Protein AF-A0A7Y6JUJ2-F1 (afdb_monomer_lite)

Secondary structure (DSSP, 8-state):
--HHHHHHHHS-HHHHHHHHHHS-HHHHHHHHHHS-GGGHHHHHHHS-HHHHHHHHHHS-HHHHHHHHHH---HHHHHHHHTTS-HHHHHHHHHHS-HHHHHHHHHHS-HHHHHHHHTTS-HHHHHHHHTT-S-HHHHHHHHHHHHHHHHHHHHHHHHHHHHHHHHHHHS----TT--EE-TTSPEEPP-GGG--

Foldseek 3Di:
DPPVLVVQAPDDLVVNLVVLAPDDLVVNLVSLVSDDLLCVLSCLVRDDLVSNQSNLQSDDLVSNLSNLLSPQDLVSCVSHVLSDDLVSLQSNLVNDDLVSNLVSLVVDDLVSCLRCVVSYDPVSCVVNLVVRPDPVSSVSSVVSVVVVVVVVVVVVVVVVVVVVVCVVPPPPPDQAPQDQDPVRDTDHDDPPPPD

Sequence (195 aa):
MDQFKVLINSINDPQLIDLTRNLSDHHLTILSKELWHERLPILVHTLEEGKLKDLINELDNFKFEVVVQNLIDPSRIKVVINSLTDEKLQILARNMPEQQFAKLLNELSPEELKDIIHKLPYEKVTAVIGQSGDKGQLDYIVRVLEEKFEGQLKQNKEVIEMLKQIKGDMPYFAHDQNFTAEGGDTYPYDSSILV

Radius of gyration: 28.11 Å; chains: 1; bounding box: 48×62×80 Å

pLDDT: mean 83.46, std 12.97, range [39.44, 95.5]

Structure (mmCIF, N/CA/C/O backbone):
data_AF-A0A7Y6JUJ2-F1
#
_entry.id   AF-A0A7Y6JUJ2-F1
#
loop_
_atom_site.group_PDB
_atom_site.id
_atom_site.type_symbol
_atom_site.label_atom_id
_atom_site.label_alt_id
_atom_site.label_comp_id
_atom_site.label_asym_id
_atom_site.label_entity_id
_atom_site.label_seq_id
_atom_site.pdbx_PDB_ins_code
_atom_site.Cartn_x
_atom_site.Cartn_y
_atom_site.Cartn_z
_atom_site.occupancy
_atom_site.B_iso_or_equiv
_atom_site.auth_seq_id
_atom_site.auth_comp_id
_atom_site.auth_asym_id
_atom_site.auth_atom_id
_atom_site.pdbx_PDB_model_num
ATOM 1 N N . MET A 1 1 ? 21.147 -25.102 -9.825 1.00 58.06 1 MET A N 1
ATOM 2 C CA . MET A 1 1 ? 20.801 -23.670 -9.940 1.00 58.06 1 MET A CA 1
ATOM 3 C C . MET A 1 1 ? 19.565 -23.583 -10.812 1.00 58.06 1 MET A C 1
ATOM 5 O O . MET A 1 1 ? 19.534 -24.260 -11.833 1.00 58.06 1 MET A O 1
ATOM 9 N N . ASP A 1 2 ? 18.537 -22.865 -10.372 1.00 85.31 2 ASP A N 1
ATOM 10 C CA . ASP A 1 2 ? 17.287 -22.719 -11.121 1.00 85.31 2 ASP A CA 1
ATOM 11 C C . ASP A 1 2 ? 17.551 -21.939 -12.420 1.00 85.31 2 ASP A C 1
ATOM 13 O O . ASP A 1 2 ? 17.958 -20.776 -12.376 1.00 85.31 2 ASP A O 1
ATOM 17 N N . GLN A 1 3 ? 17.384 -22.603 -13.568 1.00 85.06 3 GLN A N 1
ATOM 18 C CA . GLN A 1 3 ? 17.684 -22.041 -14.889 1.00 85.06 3 GLN A CA 1
ATOM 19 C C . GLN A 1 3 ? 16.825 -20.813 -15.204 1.00 85.06 3 GLN A C 1
ATOM 21 O O . GLN A 1 3 ? 17.311 -19.894 -15.862 1.00 85.06 3 GLN A O 1
ATOM 26 N N . PHE A 1 4 ? 15.590 -20.760 -14.692 1.00 85.06 4 PHE A N 1
ATOM 27 C CA . PHE A 1 4 ? 14.724 -19.597 -14.851 1.00 85.06 4 PHE A CA 1
ATOM 28 C C . PHE A 1 4 ? 15.299 -18.397 -14.096 1.00 85.06 4 PHE A C 1
ATOM 30 O O . PHE A 1 4 ? 15.475 -17.336 -14.694 1.00 85.06 4 PHE A O 1
ATOM 37 N N . LYS A 1 5 ? 15.712 -18.588 -12.833 1.00 84.75 5 LYS A N 1
ATOM 38 C CA . LYS A 1 5 ? 16.374 -17.535 -12.043 1.00 84.75 5 LYS A CA 1
ATOM 39 C C . LYS A 1 5 ? 17.658 -17.043 -12.709 1.00 84.75 5 LYS A C 1
ATOM 41 O O . LYS A 1 5 ? 17.920 -15.845 -12.705 1.00 84.75 5 LYS A O 1
ATOM 46 N N . VAL A 1 6 ? 18.466 -17.937 -13.283 1.00 86.25 6 VAL A N 1
ATOM 47 C CA . VAL A 1 6 ? 19.694 -17.532 -13.997 1.00 86.25 6 VAL A CA 1
ATOM 48 C C . VAL A 1 6 ? 19.353 -16.653 -15.195 1.00 86.25 6 VAL A C 1
ATOM 50 O O . VAL A 1 6 ? 19.940 -15.587 -15.358 1.00 86.25 6 VAL A O 1
ATOM 53 N N . LEU A 1 7 ? 18.376 -17.075 -16.002 1.00 87.50 7 LEU A N 1
ATOM 54 C CA . LEU A 1 7 ? 17.968 -16.354 -17.201 1.00 87.50 7 LEU A CA 1
ATOM 55 C C . LEU A 1 7 ? 17.449 -14.953 -16.860 1.00 87.50 7 LEU A C 1
ATOM 57 O O . LEU A 1 7 ? 17.992 -13.971 -17.367 1.00 87.50 7 LEU A O 1
ATOM 61 N N . ILE A 1 8 ? 16.456 -14.843 -15.971 1.00 86.75 8 ILE A N 1
ATOM 62 C CA . ILE A 1 8 ? 15.833 -13.549 -15.644 1.00 86.75 8 ILE A CA 1
ATOM 63 C C . ILE A 1 8 ? 16.816 -12.575 -14.991 1.00 86.75 8 ILE A C 1
ATOM 65 O O . ILE A 1 8 ? 16.658 -11.372 -15.146 1.00 86.75 8 ILE A O 1
ATOM 69 N N . ASN A 1 9 ? 17.840 -13.064 -14.287 1.00 83.31 9 ASN A N 1
ATOM 70 C CA . ASN A 1 9 ? 18.850 -12.199 -13.675 1.00 83.31 9 ASN A CA 1
ATOM 71 C C . ASN A 1 9 ? 20.016 -11.879 -14.628 1.00 83.31 9 ASN A C 1
ATOM 73 O O . ASN A 1 9 ? 20.809 -10.993 -14.333 1.00 83.31 9 ASN A O 1
ATOM 77 N N . SER A 1 10 ? 20.099 -12.547 -15.785 1.00 87.75 10 SER A N 1
ATOM 78 C CA . SER A 1 10 ? 21.109 -12.281 -16.822 1.00 87.75 10 SER A CA 1
ATOM 79 C C . SER A 1 10 ? 20.663 -11.289 -17.903 1.00 87.75 10 SER A C 1
ATOM 81 O O . SER A 1 10 ? 21.512 -10.708 -18.579 1.00 87.75 10 SER A O 1
ATOM 83 N N . ILE A 1 11 ? 19.352 -11.083 -18.079 1.00 91.75 11 ILE A N 1
ATOM 84 C CA . ILE A 1 11 ? 18.823 -10.114 -19.050 1.00 91.75 11 ILE A CA 1
ATOM 85 C C . ILE A 1 11 ? 18.983 -8.679 -18.541 1.00 91.75 11 ILE A C 1
ATOM 87 O O . ILE A 1 11 ? 18.831 -8.414 -17.347 1.00 91.75 11 ILE A O 1
ATOM 91 N N . ASN A 1 12 ? 19.237 -7.740 -19.451 1.00 92.38 12 ASN A N 1
ATOM 92 C CA . ASN A 1 12 ? 19.374 -6.323 -19.111 1.00 92.38 12 ASN A CA 1
ATOM 93 C C . ASN A 1 12 ? 18.016 -5.658 -18.812 1.00 92.38 12 ASN A C 1
ATOM 95 O O . ASN A 1 12 ? 16.958 -6.269 -18.966 1.00 92.38 12 ASN A O 1
ATOM 99 N N . ASP A 1 13 ? 18.040 -4.409 -18.351 1.00 90.94 13 ASP A N 1
ATOM 100 C CA . ASP A 1 13 ? 16.819 -3.710 -17.934 1.00 90.94 13 ASP A CA 1
ATOM 101 C C . ASP A 1 13 ? 15.844 -3.443 -19.089 1.00 90.94 13 ASP A C 1
ATOM 103 O O . ASP A 1 13 ? 14.664 -3.744 -18.916 1.00 90.94 13 ASP A O 1
ATOM 107 N N . PRO A 1 14 ? 16.275 -2.994 -20.287 1.00 92.56 14 PRO A N 1
ATOM 108 C CA . PRO A 1 14 ? 15.382 -2.917 -21.445 1.00 92.56 14 PRO A CA 1
ATOM 109 C C . PRO A 1 14 ? 14.676 -4.242 -21.766 1.00 92.56 14 PRO A C 1
ATOM 111 O O . PRO A 1 14 ? 13.470 -4.256 -22.001 1.00 92.56 14 PRO A O 1
ATOM 114 N N . GLN A 1 15 ? 15.400 -5.364 -21.719 1.00 93.31 15 GLN A N 1
ATOM 115 C CA . GLN A 1 15 ? 14.830 -6.695 -21.941 1.00 93.31 15 GLN A CA 1
ATOM 116 C C . GLN A 1 15 ? 13.841 -7.091 -20.841 1.00 93.31 15 GLN A C 1
ATOM 118 O O . GLN A 1 15 ? 12.802 -7.675 -21.141 1.00 93.31 15 GLN A O 1
ATOM 123 N N . LEU A 1 16 ? 14.144 -6.775 -19.578 1.00 92.25 16 LEU A N 1
ATOM 124 C CA . LEU A 1 16 ? 13.234 -7.025 -18.461 1.00 92.25 16 LEU A CA 1
ATOM 125 C C . LEU A 1 16 ? 11.937 -6.222 -18.621 1.00 92.25 16 LEU A C 1
ATOM 127 O O . LEU A 1 16 ? 10.859 -6.766 -18.412 1.00 92.25 16 LEU A O 1
ATOM 131 N N . ILE A 1 17 ? 12.037 -4.958 -19.030 1.00 91.44 17 ILE A N 1
ATOM 132 C CA . ILE A 1 17 ? 10.887 -4.075 -19.259 1.00 91.44 17 ILE A CA 1
ATOM 133 C C . ILE A 1 17 ? 10.008 -4.599 -20.399 1.00 91.44 17 ILE A C 1
ATOM 135 O O . ILE A 1 17 ? 8.787 -4.673 -20.263 1.00 91.44 17 ILE A O 1
ATOM 139 N N . ASP A 1 18 ? 10.611 -4.981 -21.524 1.00 91.88 18 ASP A N 1
ATOM 140 C CA . ASP A 1 18 ? 9.855 -5.536 -22.647 1.00 91.88 18 ASP A CA 1
ATOM 141 C C . ASP A 1 18 ? 9.209 -6.876 -22.290 1.00 91.88 18 ASP A C 1
ATOM 143 O O . ASP A 1 18 ? 8.061 -7.127 -22.663 1.00 91.88 18 ASP A O 1
ATOM 147 N N . LEU A 1 19 ? 9.896 -7.720 -21.516 1.00 90.94 19 LEU A N 1
ATOM 148 C CA . LEU A 1 19 ? 9.313 -8.951 -20.997 1.00 90.94 19 LEU A CA 1
ATOM 149 C C . LEU A 1 19 ? 8.076 -8.642 -20.141 1.00 90.94 19 LEU A C 1
ATOM 151 O O . LEU A 1 19 ? 7.003 -9.178 -20.403 1.00 90.94 19 LEU A O 1
ATOM 155 N N . THR A 1 20 ? 8.189 -7.754 -19.153 1.00 90.12 20 THR A N 1
ATOM 156 C CA . THR A 1 20 ? 7.126 -7.520 -18.160 1.00 90.12 20 THR A CA 1
ATOM 157 C C . THR A 1 20 ? 5.878 -6.874 -18.745 1.00 90.12 20 THR A C 1
ATOM 159 O O . THR A 1 20 ? 4.769 -7.193 -18.312 1.00 90.12 20 THR A O 1
ATOM 162 N N . ARG A 1 21 ? 6.022 -6.041 -19.781 1.00 88.06 21 ARG A N 1
ATOM 163 C CA . ARG A 1 21 ? 4.883 -5.483 -20.529 1.00 88.06 21 ARG A CA 1
ATOM 164 C C . ARG A 1 21 ? 4.032 -6.569 -21.183 1.00 88.06 21 ARG A C 1
ATOM 166 O O . ARG A 1 21 ? 2.805 -6.485 -21.146 1.00 88.06 21 ARG A O 1
ATOM 173 N N . ASN A 1 22 ? 4.680 -7.602 -21.715 1.00 88.44 22 ASN A N 1
ATOM 174 C CA . ASN A 1 22 ? 4.037 -8.677 -22.469 1.00 88.44 22 ASN A CA 1
ATOM 175 C C . ASN A 1 22 ? 3.573 -9.861 -21.603 1.00 88.44 22 ASN A C 1
ATOM 177 O O . ASN A 1 22 ? 2.838 -10.720 -22.087 1.00 88.44 22 ASN A O 1
ATOM 181 N N . LEU A 1 23 ? 3.979 -9.927 -20.331 1.00 90.69 23 LEU A N 1
ATOM 182 C CA . LEU A 1 23 ? 3.530 -10.978 -19.419 1.00 90.69 23 LEU A CA 1
ATOM 183 C C . LEU A 1 23 ? 2.082 -10.758 -18.960 1.00 90.69 23 LEU A C 1
ATOM 185 O O . LEU A 1 23 ? 1.644 -9.627 -18.727 1.00 90.69 23 LEU A O 1
ATOM 189 N N . SER A 1 24 ? 1.360 -11.867 -18.783 1.00 90.31 24 SER A N 1
ATOM 190 C CA . SER A 1 24 ? 0.111 -11.890 -18.018 1.00 90.31 24 SER A CA 1
ATOM 191 C C . SER A 1 24 ? 0.388 -11.691 -16.528 1.00 90.31 24 SER A C 1
ATOM 193 O O . SER A 1 24 ? 1.489 -11.983 -16.057 1.00 90.31 24 SER A O 1
ATOM 195 N N . ASP A 1 25 ? -0.625 -11.270 -15.772 1.00 86.94 25 ASP A N 1
ATOM 196 C CA . ASP A 1 25 ? -0.484 -10.961 -14.341 1.00 86.94 25 ASP A CA 1
ATOM 197 C C . ASP A 1 25 ? 0.012 -12.175 -13.545 1.00 86.94 25 ASP A C 1
ATOM 199 O O . ASP A 1 25 ? 0.926 -12.067 -12.732 1.00 86.94 25 ASP A O 1
ATOM 203 N N . HIS A 1 26 ? -0.480 -13.375 -13.879 1.00 88.12 26 HIS A N 1
ATOM 204 C CA . HIS A 1 26 ? -0.001 -14.625 -13.286 1.00 88.12 26 HIS A CA 1
ATOM 205 C C . HIS A 1 26 ? 1.514 -14.828 -13.469 1.00 88.12 26 HIS A C 1
ATOM 207 O O . HIS A 1 26 ? 2.225 -15.148 -12.514 1.00 88.12 26 HIS A O 1
ATOM 213 N N . HIS A 1 27 ? 2.030 -14.622 -14.684 1.00 90.00 27 HIS A N 1
ATOM 214 C CA . HIS A 1 27 ? 3.459 -14.779 -14.954 1.00 90.00 27 HIS A CA 1
ATOM 215 C C . HIS A 1 27 ? 4.290 -13.634 -14.376 1.00 90.00 27 HIS A C 1
ATOM 217 O O . HIS A 1 27 ? 5.434 -13.857 -13.985 1.00 90.00 27 HIS A O 1
ATOM 223 N N . LEU A 1 28 ? 3.728 -12.428 -14.285 1.00 90.94 28 LEU A N 1
ATOM 224 C CA . LEU A 1 28 ? 4.366 -11.295 -13.624 1.00 90.94 28 LEU A CA 1
ATOM 225 C C . LEU A 1 28 ? 4.561 -11.567 -12.124 1.00 90.94 28 LEU A C 1
ATOM 227 O O . LEU A 1 28 ? 5.633 -11.286 -11.591 1.00 90.94 28 LEU A O 1
ATOM 231 N N . THR A 1 29 ? 3.577 -12.184 -11.466 1.00 87.44 29 THR A N 1
ATOM 232 C CA . THR A 1 29 ? 3.679 -12.611 -10.063 1.00 87.44 29 THR A CA 1
ATOM 233 C C . THR A 1 29 ? 4.741 -13.690 -9.859 1.00 87.44 29 THR A C 1
ATOM 235 O O . THR A 1 29 ? 5.473 -13.663 -8.871 1.00 87.44 29 THR A O 1
ATOM 238 N N . ILE A 1 30 ? 4.867 -14.643 -10.785 1.00 88.50 30 ILE A N 1
ATOM 239 C CA . ILE A 1 30 ? 5.957 -15.630 -10.734 1.00 88.50 30 ILE A CA 1
ATOM 240 C C . ILE A 1 30 ? 7.305 -14.924 -10.914 1.00 88.50 30 ILE A C 1
ATOM 242 O O . ILE A 1 30 ? 8.217 -15.120 -10.114 1.00 88.50 30 ILE A O 1
ATOM 246 N N . LEU A 1 31 ? 7.423 -14.057 -11.924 1.00 90.00 31 LEU A N 1
ATOM 247 C CA . LEU A 1 31 ? 8.648 -13.312 -12.196 1.00 90.00 31 LEU A CA 1
ATOM 248 C C . LEU A 1 31 ? 9.091 -12.492 -10.979 1.00 90.00 31 LEU A C 1
ATOM 250 O O . LEU A 1 31 ? 10.260 -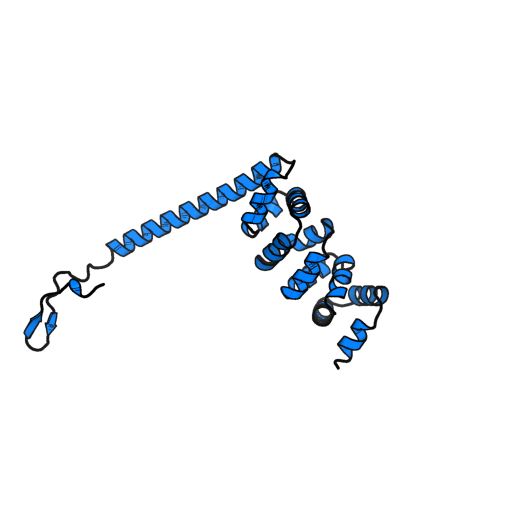12.546 -10.612 1.00 90.00 31 LEU A O 1
ATOM 254 N N . SER A 1 32 ? 8.183 -11.768 -10.324 1.00 87.88 32 SER A N 1
ATOM 255 C CA . SER A 1 32 ? 8.521 -10.911 -9.182 1.00 87.88 32 SER A CA 1
ATOM 256 C C . SER A 1 32 ? 8.975 -11.691 -7.947 1.00 87.88 32 SER A C 1
ATOM 258 O O . SER A 1 32 ? 9.833 -11.220 -7.195 1.00 87.88 32 SER A O 1
ATOM 260 N N . LYS A 1 33 ? 8.470 -12.914 -7.751 1.00 86.06 33 LYS A N 1
ATOM 261 C CA . LYS A 1 33 ? 8.934 -13.834 -6.698 1.00 86.06 33 LYS A CA 1
ATOM 262 C C . LYS A 1 33 ? 10.353 -14.336 -6.961 1.00 86.06 33 LYS A C 1
ATOM 264 O O . LYS A 1 33 ? 11.124 -14.484 -6.014 1.00 86.06 33 LYS A O 1
ATOM 269 N N . GLU A 1 34 ? 10.730 -14.481 -8.224 1.00 87.88 34 GLU A N 1
ATOM 270 C CA . GLU A 1 34 ? 12.032 -15.017 -8.632 1.00 87.88 34 GLU A CA 1
ATOM 271 C C . GLU A 1 34 ? 13.110 -13.954 -8.887 1.00 87.88 34 GLU A C 1
ATOM 273 O O . GLU A 1 34 ? 14.308 -14.244 -8.823 1.00 87.88 34 GLU A O 1
ATOM 278 N N . LEU A 1 35 ? 12.695 -12.714 -9.142 1.00 86.69 35 LEU A N 1
ATOM 279 C CA . LEU A 1 35 ? 13.585 -11.587 -9.383 1.00 86.69 35 LEU A CA 1
ATOM 280 C C . LEU A 1 35 ? 14.441 -11.280 -8.145 1.00 86.69 35 LEU A C 1
ATOM 282 O O . LEU A 1 35 ? 13.938 -11.280 -7.011 1.00 86.69 35 LEU A O 1
ATOM 286 N N . TRP A 1 36 ? 15.719 -10.952 -8.365 1.00 83.12 36 TRP A N 1
ATOM 287 C CA . TRP A 1 36 ? 16.523 -10.331 -7.319 1.00 83.12 36 TRP A CA 1
ATOM 288 C C . TRP A 1 36 ? 15.897 -9.013 -6.876 1.00 83.12 36 TRP A C 1
ATOM 290 O O . TRP A 1 36 ? 15.341 -8.254 -7.675 1.00 83.12 36 TRP A O 1
ATOM 300 N N . HIS A 1 37 ? 15.962 -8.769 -5.573 1.00 83.38 37 HIS A N 1
ATOM 301 C CA . HIS A 1 37 ? 15.239 -7.678 -4.940 1.00 83.38 37 HIS A CA 1
ATOM 302 C C . HIS A 1 37 ? 15.707 -6.309 -5.457 1.00 83.38 37 HIS A C 1
ATOM 304 O O . HIS A 1 37 ? 14.869 -5.426 -5.621 1.00 83.38 37 HIS A O 1
ATOM 310 N N . GLU A 1 38 ? 16.982 -6.157 -5.846 1.00 83.38 38 GLU A N 1
ATOM 311 C CA . GLU A 1 38 ? 17.495 -4.899 -6.411 1.00 83.38 38 GLU A CA 1
ATOM 312 C C . GLU A 1 38 ? 16.873 -4.550 -7.775 1.00 83.38 38 GLU A C 1
ATOM 314 O O . GLU A 1 38 ? 16.931 -3.402 -8.207 1.00 83.38 38 GLU A O 1
ATOM 319 N N . ARG A 1 39 ? 16.250 -5.520 -8.458 1.00 87.69 39 ARG A N 1
ATOM 320 C CA . ARG A 1 39 ? 15.618 -5.315 -9.769 1.00 87.69 39 ARG A CA 1
ATOM 321 C C . ARG A 1 39 ? 14.116 -5.042 -9.692 1.00 87.69 39 ARG A C 1
ATOM 323 O O . ARG A 1 39 ? 13.536 -4.584 -10.675 1.00 87.69 39 ARG A O 1
ATOM 330 N N . LEU A 1 40 ? 13.470 -5.292 -8.548 1.00 89.06 40 LEU A N 1
ATOM 331 C CA . LEU A 1 40 ? 12.036 -5.025 -8.364 1.00 89.06 40 LEU A CA 1
ATOM 332 C C . LEU A 1 40 ? 11.655 -3.555 -8.615 1.00 89.06 40 LEU A C 1
ATOM 334 O O . LEU A 1 40 ? 10.615 -3.332 -9.243 1.00 89.06 40 LEU A O 1
ATOM 338 N N . PRO A 1 41 ? 12.477 -2.556 -8.227 1.00 88.56 41 PRO A N 1
ATOM 339 C CA . PRO A 1 41 ? 12.197 -1.154 -8.530 1.00 88.56 41 PRO A CA 1
ATOM 340 C C . PRO A 1 41 ? 11.980 -0.870 -10.022 1.00 88.56 41 PRO A C 1
ATOM 342 O O . PRO A 1 41 ? 11.137 -0.051 -10.376 1.00 88.56 41 PRO A O 1
ATOM 345 N N . ILE A 1 42 ? 12.656 -1.591 -10.925 1.00 88.75 42 ILE A N 1
ATOM 346 C CA . ILE A 1 42 ? 12.489 -1.412 -12.378 1.00 88.75 42 ILE A CA 1
ATOM 347 C C . ILE A 1 42 ? 11.042 -1.700 -12.792 1.00 88.75 42 ILE A C 1
ATOM 349 O O . ILE A 1 42 ? 10.445 -0.936 -13.553 1.00 88.75 42 ILE A O 1
ATOM 353 N N . LEU A 1 43 ? 10.445 -2.769 -12.258 1.00 88.44 43 LEU A N 1
ATOM 354 C CA . LEU A 1 43 ? 9.045 -3.124 -12.526 1.00 88.44 43 LEU A CA 1
ATOM 355 C C . LEU A 1 43 ? 8.107 -2.032 -12.009 1.00 88.44 43 LEU A C 1
ATOM 357 O O . LEU A 1 43 ? 7.163 -1.608 -12.675 1.00 88.44 43 LEU A O 1
ATOM 361 N N . VAL A 1 44 ? 8.438 -1.515 -10.832 1.00 88.06 44 VAL A N 1
ATOM 362 C CA . VAL A 1 44 ? 7.696 -0.469 -10.138 1.00 88.06 44 VAL A CA 1
ATOM 363 C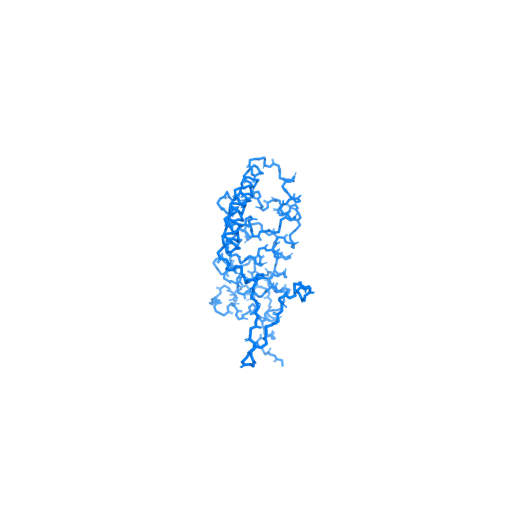 C . VAL A 1 44 ? 7.783 0.880 -10.840 1.00 88.06 44 VAL A C 1
ATOM 365 O O . VAL A 1 44 ? 6.936 1.716 -10.569 1.00 88.06 44 VAL A O 1
ATOM 368 N N . HIS A 1 45 ? 8.691 1.105 -11.785 1.00 86.06 45 HIS A N 1
ATOM 369 C CA . HIS A 1 45 ? 8.697 2.325 -12.604 1.00 86.06 45 HIS A CA 1
ATOM 370 C C . HIS A 1 45 ? 8.099 2.138 -14.002 1.00 86.06 45 HIS A C 1
ATOM 372 O O . HIS A 1 45 ? 7.826 3.122 -14.682 1.00 86.06 45 HIS A O 1
ATOM 378 N N . THR A 1 46 ? 7.897 0.897 -14.449 1.00 87.75 46 THR A N 1
ATOM 379 C CA . THR A 1 46 ? 7.637 0.599 -15.870 1.00 87.75 46 THR A CA 1
ATOM 380 C C . THR A 1 46 ? 6.281 -0.035 -16.136 1.00 87.75 46 THR A C 1
ATOM 382 O O . THR A 1 46 ? 5.760 0.104 -17.243 1.00 87.75 46 THR A O 1
ATOM 385 N N . LEU A 1 47 ? 5.700 -0.710 -15.142 1.00 90.06 47 LEU A N 1
ATOM 386 C CA . LEU A 1 47 ? 4.385 -1.330 -15.262 1.00 90.06 47 LEU A CA 1
ATOM 387 C C . LEU A 1 47 ? 3.267 -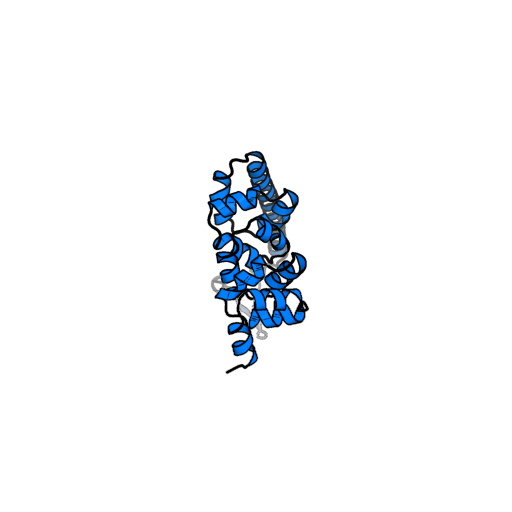0.294 -15.319 1.00 90.06 47 LEU A C 1
ATOM 389 O O . LEU A 1 47 ? 3.294 0.693 -14.585 1.00 90.06 47 LEU A O 1
ATOM 393 N N . GLU A 1 48 ? 2.251 -0.573 -16.128 1.00 91.12 48 GLU A N 1
ATOM 394 C CA . GLU A 1 48 ? 0.982 0.158 -16.135 1.00 91.12 48 GLU A CA 1
ATOM 395 C C . GLU A 1 48 ? 0.269 0.055 -14.777 1.00 91.12 48 GLU A C 1
ATOM 397 O O . GLU A 1 48 ? 0.518 -0.870 -14.003 1.00 91.12 48 GLU A O 1
ATOM 402 N N . GLU A 1 49 ? -0.622 1.001 -14.481 1.00 90.81 49 GLU A N 1
ATOM 403 C CA . GLU A 1 49 ? -1.217 1.180 -13.148 1.00 90.81 49 GLU A CA 1
ATOM 404 C C . GLU A 1 49 ? -1.916 -0.074 -12.604 1.00 90.81 49 GLU A C 1
ATOM 406 O O . GLU A 1 49 ? -1.681 -0.457 -11.459 1.00 90.81 49 GLU A O 1
ATOM 411 N N . GLY A 1 50 ? -2.714 -0.754 -13.435 1.00 89.19 50 GLY A N 1
ATOM 412 C CA . GLY A 1 50 ? -3.393 -1.996 -13.045 1.00 89.19 50 GLY A CA 1
ATOM 413 C C . GLY A 1 50 ? -2.406 -3.105 -12.677 1.00 89.19 50 GLY A C 1
ATOM 414 O O . GLY A 1 50 ? -2.467 -3.654 -11.580 1.00 89.19 50 GLY A O 1
ATOM 415 N N . LYS A 1 51 ? -1.413 -3.355 -13.540 1.00 90.06 51 LYS A N 1
ATOM 416 C CA . LYS A 1 51 ? -0.377 -4.369 -13.287 1.00 90.06 51 LYS A CA 1
ATOM 417 C C . LYS A 1 51 ? 0.500 -4.025 -12.086 1.00 90.06 51 LYS A C 1
ATOM 419 O O . LYS A 1 51 ? 0.938 -4.920 -11.369 1.00 90.06 51 LYS A O 1
ATOM 424 N N . LEU A 1 52 ? 0.779 -2.739 -11.864 1.00 91.12 52 LEU A N 1
ATOM 425 C CA . LEU A 1 52 ? 1.513 -2.280 -10.687 1.00 91.12 52 LEU A CA 1
ATOM 426 C C . LEU A 1 52 ? 0.741 -2.604 -9.409 1.00 91.12 52 LEU A C 1
ATOM 428 O O . LEU A 1 52 ? 1.321 -3.143 -8.469 1.00 91.12 52 LEU A O 1
ATOM 432 N N . LYS A 1 53 ? -0.550 -2.268 -9.380 1.00 90.44 53 LYS A N 1
ATOM 433 C CA . LYS A 1 53 ? -1.435 -2.517 -8.243 1.00 90.44 53 LYS A CA 1
ATOM 434 C C . LYS A 1 53 ? -1.448 -3.999 -7.866 1.00 90.44 53 LYS A C 1
ATOM 436 O O . LYS A 1 53 ? -1.225 -4.337 -6.703 1.00 90.44 53 LYS A O 1
ATOM 441 N N . ASP A 1 54 ? -1.631 -4.867 -8.855 1.00 89.19 54 ASP A N 1
ATOM 442 C CA . ASP A 1 54 ? -1.676 -6.314 -8.644 1.00 89.19 54 ASP A CA 1
ATOM 443 C C . ASP A 1 54 ? -0.319 -6.855 -8.184 1.00 89.19 54 ASP A C 1
ATOM 445 O O . ASP A 1 54 ? -0.242 -7.564 -7.181 1.00 89.19 54 ASP A O 1
ATOM 449 N N . LEU A 1 55 ? 0.774 -6.436 -8.836 1.00 90.25 55 LEU A N 1
ATOM 450 C CA . LEU A 1 55 ? 2.128 -6.806 -8.429 1.00 90.25 55 LEU A CA 1
ATOM 451 C C . LEU A 1 55 ? 2.387 -6.450 -6.961 1.00 90.25 55 LEU A C 1
ATOM 453 O O . LEU A 1 55 ? 2.825 -7.299 -6.189 1.00 90.25 55 LEU A O 1
ATOM 457 N N . ILE A 1 56 ? 2.141 -5.195 -6.579 1.00 90.75 56 ILE A N 1
ATOM 458 C CA . ILE A 1 56 ? 2.425 -4.696 -5.233 1.00 90.75 56 ILE A CA 1
ATOM 459 C C . ILE A 1 56 ? 1.648 -5.480 -4.180 1.00 90.75 56 ILE A C 1
ATOM 461 O O . ILE A 1 56 ? 2.197 -5.764 -3.115 1.00 90.75 56 ILE A O 1
ATOM 465 N N . ASN A 1 57 ? 0.411 -5.875 -4.473 1.00 88.94 57 ASN A N 1
ATOM 466 C CA . ASN A 1 57 ? -0.405 -6.671 -3.565 1.00 88.94 57 ASN A CA 1
ATOM 467 C C . ASN A 1 57 ? 0.070 -8.125 -3.434 1.00 88.94 57 ASN A C 1
ATOM 469 O O . ASN A 1 57 ? -0.014 -8.673 -2.337 1.00 88.94 57 ASN A O 1
ATOM 473 N N . GLU A 1 58 ? 0.667 -8.694 -4.478 1.00 89.38 58 GLU A N 1
ATOM 474 C CA . GLU A 1 58 ? 1.206 -10.062 -4.489 1.00 89.38 58 GLU A CA 1
ATOM 475 C C . GLU A 1 58 ? 2.616 -10.201 -3.886 1.00 89.38 58 GLU A C 1
ATOM 477 O O . GLU A 1 58 ? 3.053 -11.313 -3.575 1.00 89.38 58 GLU A O 1
ATOM 482 N N . LEU A 1 59 ? 3.354 -9.096 -3.718 1.00 90.75 59 LEU A N 1
ATOM 483 C CA . LEU A 1 59 ? 4.664 -9.122 -3.060 1.00 90.75 59 LEU A CA 1
ATOM 484 C C . LEU A 1 59 ? 4.531 -9.483 -1.576 1.00 90.75 59 LEU A C 1
ATOM 486 O O . LEU A 1 59 ? 3.658 -8.969 -0.878 1.00 90.75 59 LEU A O 1
ATOM 490 N N . ASP A 1 60 ? 5.445 -10.307 -1.070 1.00 91.25 60 ASP A N 1
ATOM 491 C CA . ASP A 1 60 ? 5.627 -10.446 0.374 1.00 91.25 60 ASP A CA 1
ATOM 492 C C . ASP A 1 60 ? 6.156 -9.139 0.995 1.00 91.25 60 ASP A C 1
ATOM 494 O O . ASP A 1 60 ? 6.631 -8.234 0.300 1.00 91.25 60 ASP A O 1
ATOM 498 N N . ASN A 1 61 ? 6.074 -9.033 2.322 1.00 92.31 61 ASN A N 1
ATOM 499 C CA . ASN A 1 61 ? 6.442 -7.813 3.040 1.00 92.31 61 ASN A CA 1
ATOM 500 C C . ASN A 1 61 ? 7.926 -7.447 2.890 1.00 92.31 61 ASN A C 1
ATOM 502 O O . ASN A 1 61 ? 8.244 -6.263 2.833 1.00 92.31 61 ASN A O 1
ATOM 506 N N . PHE A 1 62 ? 8.819 -8.433 2.758 1.00 90.62 62 PHE A N 1
ATOM 507 C CA . PHE A 1 62 ? 10.254 -8.193 2.587 1.00 90.62 62 PHE A CA 1
ATOM 508 C C . PHE A 1 62 ? 10.555 -7.566 1.219 1.00 90.62 62 PHE A C 1
ATOM 510 O O . PHE A 1 62 ? 11.222 -6.538 1.121 1.00 90.62 62 PHE A O 1
ATOM 517 N N . LYS A 1 63 ? 10.018 -8.140 0.139 1.00 90.94 63 LYS A N 1
ATOM 518 C CA . LYS A 1 63 ? 10.151 -7.583 -1.215 1.00 90.94 63 LYS A CA 1
ATOM 519 C C . LYS A 1 63 ? 9.436 -6.243 -1.347 1.00 90.94 63 LYS A C 1
ATOM 521 O O . LYS A 1 63 ? 9.940 -5.352 -2.029 1.00 90.94 63 LYS A O 1
ATOM 526 N N . PHE A 1 64 ? 8.277 -6.094 -0.708 1.00 92.50 64 PHE A N 1
ATOM 527 C CA . PHE A 1 64 ? 7.559 -4.826 -0.683 1.00 92.50 64 PHE A CA 1
ATOM 528 C C . PHE A 1 64 ? 8.371 -3.731 0.019 1.00 92.50 64 PHE A C 1
ATOM 530 O O . PHE A 1 64 ? 8.447 -2.623 -0.499 1.00 92.50 64 PHE A O 1
ATOM 537 N N . GLU A 1 65 ? 9.042 -4.032 1.131 1.00 91.62 65 GLU A N 1
ATOM 538 C CA . GLU A 1 65 ? 9.927 -3.082 1.812 1.00 91.62 65 GLU A CA 1
ATOM 539 C C . GLU A 1 65 ? 11.071 -2.601 0.905 1.00 91.62 65 GLU A C 1
ATOM 541 O O . GLU A 1 65 ? 11.306 -1.396 0.798 1.00 91.62 65 GLU A O 1
ATOM 546 N N . VAL A 1 66 ? 11.707 -3.512 0.157 1.00 88.75 66 VAL A N 1
ATOM 547 C CA . VAL A 1 66 ? 12.728 -3.147 -0.843 1.00 88.75 66 VAL A CA 1
ATOM 548 C C . VAL A 1 66 ? 12.150 -2.235 -1.928 1.00 88.75 66 VAL A C 1
ATOM 550 O O . VAL A 1 66 ? 12.783 -1.258 -2.332 1.00 88.75 66 VAL A O 1
ATOM 553 N N . VAL A 1 67 ? 10.936 -2.525 -2.399 1.00 89.25 67 VAL A N 1
ATOM 554 C CA . VAL A 1 67 ? 10.245 -1.675 -3.373 1.00 89.25 67 VAL A CA 1
ATOM 555 C C . VAL A 1 67 ? 9.967 -0.290 -2.801 1.00 89.25 67 VAL A C 1
ATOM 557 O O . VAL A 1 67 ? 10.259 0.700 -3.465 1.00 89.25 67 VAL A O 1
ATOM 560 N N . VAL A 1 68 ? 9.442 -0.203 -1.579 1.00 88.88 68 VAL A N 1
ATOM 561 C CA . VAL A 1 68 ? 9.087 1.063 -0.927 1.00 88.88 68 VAL A CA 1
ATOM 562 C C . VAL A 1 68 ? 10.294 1.985 -0.793 1.00 88.88 68 VAL A C 1
ATOM 564 O O . VAL A 1 68 ? 10.172 3.175 -1.066 1.00 88.88 68 VAL A O 1
ATOM 567 N N . GLN A 1 69 ? 11.468 1.450 -0.450 1.00 84.75 69 GLN A N 1
ATOM 568 C CA . GLN A 1 69 ? 12.701 2.242 -0.352 1.00 84.75 69 GLN A CA 1
ATOM 569 C C . GLN A 1 69 ? 13.100 2.911 -1.678 1.00 84.75 69 GLN A C 1
ATOM 571 O O . GLN A 1 69 ? 13.815 3.911 -1.677 1.00 84.75 69 GLN A O 1
ATOM 576 N N . ASN A 1 70 ? 12.623 2.378 -2.805 1.00 81.62 70 ASN A N 1
ATOM 577 C CA . ASN A 1 70 ? 12.877 2.900 -4.145 1.00 81.62 70 ASN A CA 1
ATOM 578 C C . ASN A 1 70 ? 11.648 3.595 -4.762 1.00 81.62 70 ASN A C 1
ATOM 580 O O . ASN A 1 70 ? 11.750 4.249 -5.801 1.00 81.62 70 ASN A O 1
ATOM 584 N N . LEU A 1 71 ? 10.479 3.489 -4.127 1.00 80.19 71 LEU A N 1
ATOM 585 C CA . LEU A 1 71 ? 9.230 4.088 -4.577 1.00 80.19 71 LEU A CA 1
ATOM 586 C C . LEU A 1 71 ? 9.177 5.560 -4.138 1.00 80.19 71 LEU A C 1
ATOM 588 O O . LEU A 1 71 ? 8.522 5.914 -3.164 1.00 80.19 71 LEU A O 1
ATOM 592 N N . ILE A 1 72 ? 9.897 6.416 -4.865 1.00 72.19 72 ILE A N 1
ATOM 593 C CA . ILE A 1 72 ? 10.036 7.849 -4.542 1.00 72.19 72 ILE A CA 1
ATOM 594 C C . ILE A 1 72 ? 9.004 8.710 -5.298 1.00 72.19 72 ILE A C 1
ATOM 596 O O . ILE A 1 72 ? 8.758 9.854 -4.926 1.00 72.19 72 ILE A O 1
ATOM 600 N N . ASP A 1 73 ? 8.384 8.179 -6.358 1.00 82.12 73 ASP A N 1
ATOM 601 C CA . ASP A 1 73 ? 7.420 8.915 -7.186 1.00 82.12 73 ASP A CA 1
ATOM 602 C C . ASP A 1 73 ? 6.028 8.973 -6.519 1.00 82.12 73 ASP A C 1
ATOM 604 O O . ASP A 1 73 ? 5.351 7.939 -6.435 1.00 82.12 73 ASP A O 1
ATOM 608 N N . PRO A 1 74 ? 5.549 10.165 -6.100 1.00 79.38 74 PRO A N 1
ATOM 609 C CA . PRO A 1 74 ? 4.233 10.325 -5.480 1.00 79.38 74 PRO A CA 1
ATOM 610 C C . PRO A 1 74 ? 3.082 9.843 -6.368 1.00 79.38 74 PRO A C 1
ATOM 612 O O . PRO A 1 74 ? 2.101 9.295 -5.867 1.00 79.38 74 PRO A O 1
ATOM 615 N N . SER A 1 75 ? 3.215 9.976 -7.690 1.00 83.94 75 SER A N 1
ATOM 616 C CA . SER A 1 75 ? 2.190 9.552 -8.651 1.00 83.94 75 SER A CA 1
ATOM 617 C C . SER A 1 75 ? 2.020 8.035 -8.625 1.00 83.94 75 SER A C 1
ATOM 619 O O . SER A 1 75 ? 0.902 7.528 -8.616 1.00 83.94 75 SER A O 1
ATOM 621 N N . ARG A 1 76 ? 3.133 7.295 -8.531 1.00 87.50 76 ARG A N 1
ATOM 622 C CA . ARG A 1 76 ? 3.129 5.828 -8.418 1.00 87.50 76 ARG A CA 1
ATOM 623 C C . ARG A 1 76 ? 2.594 5.369 -7.067 1.00 87.50 76 ARG A C 1
ATOM 625 O O . ARG A 1 76 ? 1.884 4.371 -7.010 1.00 87.50 76 ARG A O 1
ATOM 632 N N . ILE A 1 77 ? 2.903 6.094 -5.991 1.00 89.31 77 ILE A N 1
ATOM 633 C CA . ILE A 1 77 ? 2.367 5.796 -4.656 1.00 89.31 77 ILE A CA 1
ATOM 634 C C . ILE A 1 77 ? 0.841 5.923 -4.662 1.00 89.31 77 ILE A C 1
ATOM 636 O O . ILE A 1 77 ? 0.156 5.014 -4.199 1.00 89.31 77 ILE A O 1
ATOM 640 N N . LYS A 1 78 ? 0.296 6.997 -5.244 1.00 87.75 78 LYS A N 1
ATOM 641 C CA . LYS A 1 78 ? -1.157 7.208 -5.351 1.00 87.75 78 LYS A CA 1
ATOM 642 C C . LYS A 1 78 ? -1.887 6.081 -6.075 1.00 87.75 78 LYS A C 1
ATOM 644 O O . LYS A 1 78 ? -2.964 5.686 -5.645 1.00 87.75 78 LYS A O 1
ATOM 649 N N . VAL A 1 79 ? -1.282 5.523 -7.125 1.00 89.19 79 VAL A N 1
ATOM 650 C CA . VAL A 1 79 ? -1.854 4.388 -7.871 1.00 89.19 79 VAL A CA 1
ATOM 651 C C . VAL A 1 79 ? -2.122 3.182 -6.966 1.00 89.19 79 VAL A C 1
ATOM 653 O O . VAL A 1 79 ? -3.095 2.458 -7.173 1.00 89.19 79 VAL A O 1
ATOM 656 N N . VAL A 1 80 ? -1.271 2.954 -5.962 1.00 90.62 80 VAL A N 1
ATOM 657 C CA . VAL A 1 80 ? -1.316 1.732 -5.147 1.00 90.62 80 VAL A CA 1
ATOM 658 C C . VAL A 1 80 ? -1.861 1.953 -3.744 1.00 90.62 80 VAL A C 1
ATOM 660 O O . VAL A 1 80 ? -2.355 1.007 -3.143 1.00 90.62 80 VAL A O 1
ATOM 663 N N . ILE A 1 81 ? -1.810 3.171 -3.202 1.00 91.38 81 ILE A N 1
ATOM 664 C CA . ILE A 1 81 ? -2.045 3.420 -1.772 1.00 91.38 81 ILE A CA 1
ATOM 665 C C . ILE A 1 81 ? -3.413 2.930 -1.285 1.00 91.38 81 ILE A C 1
ATOM 667 O O . ILE A 1 81 ? -3.496 2.278 -0.248 1.00 91.38 81 ILE A O 1
ATOM 671 N N . ASN A 1 82 ? -4.466 3.139 -2.077 1.00 88.88 82 ASN A N 1
ATOM 672 C CA . ASN A 1 82 ? -5.832 2.745 -1.719 1.00 88.88 82 ASN A CA 1
ATOM 673 C C . ASN A 1 82 ? -6.078 1.234 -1.849 1.00 88.88 82 ASN A C 1
ATOM 675 O O . ASN A 1 82 ? -7.116 0.733 -1.425 1.00 88.88 82 ASN A O 1
ATOM 679 N N . SER A 1 83 ? -5.147 0.493 -2.454 1.00 88.00 83 SER A N 1
ATOM 680 C CA . SER A 1 83 ? -5.243 -0.958 -2.604 1.00 88.00 83 SER A CA 1
ATOM 681 C C . SER A 1 83 ? -4.374 -1.738 -1.637 1.00 88.00 83 SER A C 1
ATOM 683 O O . SER A 1 83 ? -4.451 -2.965 -1.630 1.00 88.00 83 SER A O 1
ATOM 685 N N . LEU A 1 84 ? -3.514 -1.051 -0.888 1.00 92.62 84 LEU A N 1
ATOM 686 C CA . LEU A 1 84 ? -2.621 -1.685 0.062 1.00 92.62 84 LEU A CA 1
ATOM 687 C C . LEU A 1 84 ? -3.413 -2.224 1.254 1.00 92.62 84 LEU A C 1
ATOM 689 O O . LEU A 1 84 ? -4.294 -1.566 1.806 1.00 92.62 84 LEU A O 1
ATOM 693 N N . THR A 1 85 ? -3.034 -3.419 1.697 1.00 92.56 85 THR A N 1
ATOM 694 C CA . THR A 1 85 ? -3.422 -3.946 3.011 1.00 92.56 85 THR A CA 1
ATOM 695 C C . THR A 1 85 ? -2.901 -3.040 4.130 1.00 92.56 85 THR A C 1
ATOM 697 O O . THR A 1 85 ? -1.858 -2.404 3.960 1.00 92.56 85 THR A O 1
ATOM 700 N N . ASP A 1 86 ? -3.528 -3.085 5.304 1.00 93.31 86 ASP A N 1
ATOM 701 C CA . ASP A 1 86 ? -3.111 -2.328 6.493 1.00 93.31 86 ASP A CA 1
ATOM 702 C C . ASP A 1 86 ? -1.622 -2.519 6.836 1.00 93.31 86 ASP A C 1
ATOM 704 O O . ASP A 1 86 ? -0.919 -1.551 7.122 1.00 93.31 86 ASP A O 1
ATOM 708 N N . GLU A 1 87 ? -1.104 -3.748 6.745 1.00 93.88 87 GLU A N 1
ATOM 709 C CA . GLU A 1 87 ? 0.308 -4.040 7.020 1.00 93.88 87 GLU A CA 1
ATOM 710 C C . GLU A 1 87 ? 1.248 -3.341 6.024 1.00 93.88 87 GLU A C 1
ATOM 712 O O . GLU A 1 87 ? 2.207 -2.675 6.418 1.00 93.88 87 GLU A O 1
ATOM 717 N N . LYS A 1 88 ? 0.934 -3.403 4.726 1.00 94.19 88 LYS A N 1
ATOM 718 C CA . LYS A 1 88 ? 1.693 -2.702 3.679 1.00 94.19 88 LYS A CA 1
ATOM 719 C C . LYS A 1 88 ? 1.598 -1.182 3.794 1.00 94.19 88 LYS A C 1
ATOM 721 O O . LYS A 1 88 ? 2.596 -0.505 3.566 1.00 94.19 88 LYS A O 1
ATOM 726 N N . LEU A 1 89 ? 0.455 -0.627 4.203 1.00 94.44 89 LEU A N 1
ATOM 727 C CA . LEU A 1 89 ? 0.350 0.806 4.509 1.00 94.44 89 LEU A CA 1
ATOM 728 C C . LEU A 1 89 ? 1.295 1.208 5.645 1.00 94.44 89 LEU A C 1
ATOM 730 O O . LEU A 1 89 ? 1.959 2.242 5.554 1.00 94.44 89 LEU A O 1
ATOM 734 N N . GLN A 1 90 ? 1.414 0.379 6.685 1.00 94.38 90 GLN A N 1
ATOM 735 C CA . GLN A 1 90 ? 2.366 0.628 7.766 1.00 94.38 90 GLN A CA 1
ATOM 736 C C . GLN A 1 90 ? 3.820 0.546 7.290 1.00 94.38 90 GLN A C 1
ATOM 738 O O . GLN A 1 90 ? 4.614 1.417 7.645 1.00 94.38 90 GLN A O 1
ATOM 743 N N . ILE A 1 91 ? 4.173 -0.451 6.471 1.00 94.44 91 ILE A N 1
ATOM 744 C CA . ILE A 1 91 ? 5.523 -0.575 5.894 1.00 94.44 91 ILE A CA 1
ATOM 745 C C . ILE A 1 91 ? 5.854 0.650 5.034 1.00 94.44 91 ILE A C 1
ATOM 747 O O . ILE A 1 91 ? 6.925 1.235 5.211 1.00 94.44 91 ILE A O 1
ATOM 751 N N . LEU A 1 92 ? 4.924 1.069 4.163 1.00 93.50 92 LEU A N 1
ATOM 752 C CA . LEU A 1 92 ? 5.053 2.263 3.324 1.00 93.50 92 LEU A CA 1
ATOM 753 C C . LEU A 1 92 ? 5.324 3.505 4.181 1.00 93.50 92 LEU A C 1
ATOM 755 O O . LEU A 1 92 ? 6.307 4.210 3.966 1.00 93.50 92 LEU A O 1
ATOM 759 N N . ALA A 1 93 ? 4.480 3.751 5.183 1.00 93.06 93 ALA A N 1
ATOM 760 C CA . ALA A 1 93 ? 4.576 4.933 6.033 1.00 93.06 93 ALA A CA 1
ATOM 761 C C . ALA A 1 93 ? 5.859 4.966 6.878 1.00 93.06 93 ALA A C 1
ATOM 763 O O . ALA A 1 93 ? 6.466 6.025 7.040 1.00 93.06 93 ALA A O 1
ATOM 764 N N . ARG A 1 94 ? 6.293 3.818 7.417 1.00 92.50 94 ARG A N 1
ATOM 765 C CA . ARG A 1 94 ? 7.500 3.725 8.257 1.00 92.50 94 ARG A CA 1
ATOM 766 C C . ARG A 1 94 ? 8.779 3.971 7.467 1.00 92.50 94 ARG A C 1
ATOM 768 O O . ARG A 1 94 ? 9.659 4.670 7.962 1.00 92.50 94 ARG A O 1
ATOM 775 N N . ASN A 1 95 ? 8.857 3.433 6.253 1.00 91.19 95 ASN A N 1
ATOM 776 C CA . ASN A 1 95 ? 10.040 3.546 5.401 1.00 91.19 95 ASN A CA 1
ATOM 777 C C . ASN A 1 95 ? 10.124 4.884 4.646 1.00 91.19 95 ASN A C 1
ATOM 779 O O . ASN A 1 95 ? 11.171 5.215 4.094 1.00 91.19 95 ASN A O 1
ATOM 783 N N . MET A 1 96 ? 9.053 5.680 4.636 1.00 89.94 96 MET A N 1
ATOM 784 C CA . MET A 1 96 ? 9.039 6.976 3.965 1.00 89.94 96 MET A CA 1
ATOM 785 C C . MET A 1 96 ? 9.647 8.086 4.841 1.00 89.94 96 MET A C 1
ATOM 787 O O . MET A 1 96 ? 9.280 8.218 6.016 1.00 89.94 96 MET A O 1
ATOM 791 N N . PRO A 1 97 ? 10.525 8.953 4.301 1.00 89.62 97 PRO A N 1
ATOM 792 C CA . PRO A 1 97 ? 10.985 10.148 5.007 1.00 89.62 97 PRO A CA 1
ATOM 793 C C . PRO A 1 97 ? 9.815 11.051 5.416 1.00 89.62 97 PRO A C 1
ATOM 795 O O . PRO A 1 97 ? 8.853 11.192 4.665 1.00 89.62 97 PRO A O 1
ATOM 798 N N . GLU A 1 98 ? 9.897 11.701 6.581 1.00 89.31 98 GLU A N 1
ATOM 799 C CA . GLU A 1 98 ? 8.799 12.530 7.115 1.00 89.31 98 GLU A CA 1
ATOM 800 C C . GLU A 1 98 ? 8.311 13.595 6.131 1.00 89.31 98 GLU A C 1
ATOM 802 O O . GLU A 1 98 ? 7.112 13.705 5.905 1.00 89.31 98 GLU A O 1
ATOM 807 N N . GLN A 1 99 ? 9.224 14.310 5.470 1.00 87.38 99 GLN A N 1
ATOM 808 C CA . GLN A 1 99 ? 8.856 15.333 4.487 1.00 87.38 99 GLN A CA 1
ATOM 809 C C . GLN A 1 99 ? 8.097 14.757 3.283 1.00 87.38 99 GLN A C 1
ATOM 811 O O . GLN A 1 99 ? 7.160 15.380 2.785 1.00 87.38 99 GLN A O 1
ATOM 816 N N . GLN A 1 100 ? 8.481 13.567 2.813 1.00 87.50 100 GLN A N 1
ATOM 817 C CA . GLN A 1 100 ? 7.782 12.901 1.712 1.00 87.50 100 GLN A CA 1
ATOM 818 C C . GLN A 1 100 ? 6.418 12.384 2.165 1.00 87.50 100 GLN A C 1
ATOM 820 O O . GLN A 1 100 ? 5.442 12.524 1.437 1.00 87.50 100 GLN A O 1
ATOM 825 N N . PHE A 1 101 ? 6.335 11.860 3.387 1.00 90.25 101 PHE A N 1
ATOM 826 C CA . PHE A 1 101 ? 5.084 11.397 3.969 1.00 90.25 101 PHE A CA 1
ATOM 827 C C . PHE A 1 101 ? 4.098 12.553 4.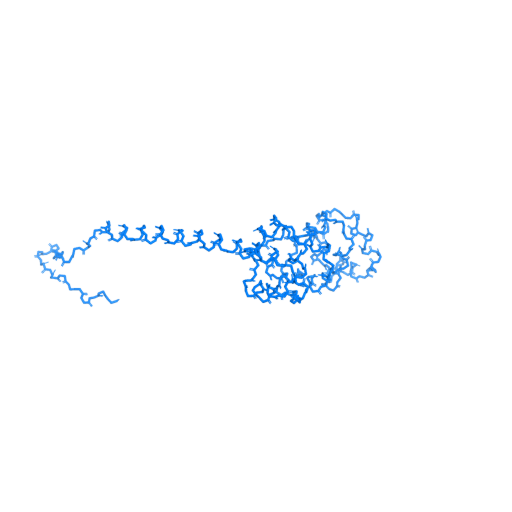187 1.00 90.25 101 PHE A C 1
ATOM 829 O O . PHE A 1 101 ? 2.938 12.442 3.804 1.00 90.25 101 PHE A O 1
ATOM 836 N N . ALA A 1 102 ? 4.568 13.696 4.696 1.00 88.69 102 ALA A N 1
ATOM 837 C CA . ALA A 1 102 ? 3.781 14.923 4.804 1.00 88.69 102 ALA A CA 1
ATOM 838 C C . ALA A 1 102 ? 3.241 15.362 3.433 1.00 88.69 102 ALA A C 1
ATOM 840 O O . ALA A 1 102 ? 2.058 15.662 3.290 1.00 88.69 102 ALA A O 1
ATOM 841 N N . LYS A 1 103 ? 4.102 15.351 2.405 1.00 87.00 103 LYS A N 1
ATOM 842 C CA . LYS A 1 103 ? 3.715 15.695 1.034 1.00 87.00 103 LYS A CA 1
ATOM 843 C C . LYS A 1 103 ? 2.674 14.728 0.474 1.00 87.00 103 LYS A C 1
ATOM 845 O O . LYS A 1 103 ? 1.704 15.177 -0.120 1.00 87.00 103 LYS A O 1
ATOM 850 N N . LEU A 1 104 ? 2.851 13.424 0.685 1.00 88.50 104 LEU A N 1
ATOM 851 C CA . LEU A 1 104 ? 1.896 12.403 0.263 1.00 88.50 104 LEU A CA 1
ATOM 852 C C . LEU A 1 104 ? 0.529 12.643 0.896 1.00 88.50 104 LEU A C 1
ATOM 854 O O . LEU A 1 104 ? -0.451 12.732 0.167 1.00 88.50 104 LEU A O 1
ATOM 858 N N . LEU A 1 105 ? 0.473 12.798 2.225 1.00 89.19 105 LEU A N 1
ATOM 859 C CA . LEU A 1 105 ? -0.778 13.111 2.915 1.00 89.19 105 LEU A CA 1
ATOM 860 C C . LEU A 1 105 ? -1.422 14.366 2.337 1.00 89.19 105 LEU A C 1
ATOM 862 O O . LEU A 1 105 ? -2.639 14.384 2.187 1.00 89.19 105 LEU A O 1
ATOM 866 N N . ASN A 1 106 ? -0.606 15.356 1.956 1.00 86.38 106 ASN A N 1
ATOM 867 C CA . ASN A 1 106 ? -1.106 16.591 1.381 1.00 86.38 106 ASN A CA 1
ATOM 868 C C . ASN A 1 106 ? -1.696 16.448 -0.025 1.00 86.38 106 ASN A C 1
ATOM 870 O O . ASN A 1 106 ? -2.613 17.160 -0.423 1.00 86.38 106 ASN A O 1
ATOM 874 N N . GLU A 1 107 ? -1.172 15.512 -0.800 1.00 87.25 107 GLU A N 1
ATOM 875 C CA . GLU A 1 107 ? -1.618 15.289 -2.164 1.00 87.25 107 GLU A CA 1
ATOM 876 C C . GLU A 1 107 ? -2.852 14.377 -2.263 1.00 87.25 107 GLU A C 1
ATOM 878 O O . GLU A 1 107 ? -3.427 14.274 -3.351 1.00 87.25 107 GLU A O 1
ATOM 883 N N . LEU A 1 108 ? -3.242 13.697 -1.181 1.00 87.81 108 LEU A N 1
ATOM 884 C CA . LEU A 1 108 ? -4.413 12.822 -1.144 1.00 87.81 108 LEU A CA 1
ATOM 885 C C . LEU A 1 108 ? -5.709 13.619 -0.998 1.00 87.81 108 LEU A C 1
ATOM 887 O O . LEU A 1 108 ? -5.786 14.606 -0.263 1.00 87.81 108 LEU A O 1
ATOM 891 N N . SER A 1 109 ? -6.754 13.155 -1.677 1.00 88.00 109 SER A N 1
ATOM 892 C CA . SER A 1 109 ? -8.095 13.704 -1.518 1.00 88.00 109 SER A CA 1
ATOM 893 C C . SER A 1 109 ? -8.672 13.382 -0.130 1.00 88.00 109 SER A C 1
ATOM 895 O O . SER A 1 109 ? -8.240 12.429 0.525 1.00 88.00 109 SER A O 1
ATOM 897 N N . PRO A 1 110 ? -9.684 14.139 0.335 1.00 87.50 110 PRO A N 1
ATOM 898 C CA . PRO A 1 110 ? -10.357 13.846 1.598 1.00 87.50 110 PRO A CA 1
ATOM 899 C C . PRO A 1 110 ? -10.889 12.408 1.686 1.00 87.50 110 PRO A C 1
ATOM 901 O O . PRO A 1 110 ? -10.756 11.769 2.723 1.00 87.50 110 PRO A O 1
ATOM 904 N N . GLU A 1 111 ? -11.460 11.882 0.600 1.00 88.25 111 GLU A N 1
ATOM 905 C CA . GLU A 1 111 ? -11.987 10.513 0.550 1.00 88.25 111 GLU A CA 1
ATOM 906 C C . GLU A 1 111 ? -10.875 9.472 0.746 1.00 88.25 111 GLU A C 1
ATOM 908 O O . GLU A 1 111 ? -10.980 8.623 1.628 1.00 88.25 111 GLU A O 1
ATOM 913 N N . GLU A 1 112 ? -9.756 9.617 0.034 1.00 89.94 112 GLU A N 1
ATOM 914 C CA . GLU A 1 112 ? -8.595 8.730 0.181 1.00 89.94 112 GLU A CA 1
ATOM 915 C C . GLU A 1 112 ? -7.993 8.800 1.587 1.00 89.94 112 GLU A C 1
ATOM 917 O O . GLU A 1 112 ? -7.694 7.773 2.197 1.00 89.94 112 GLU A O 1
ATOM 922 N N . LEU A 1 113 ? -7.853 10.011 2.140 1.00 90.06 113 LEU A N 1
ATOM 923 C CA . LEU A 1 113 ? -7.365 10.197 3.505 1.00 90.06 113 LEU A CA 1
ATOM 924 C C . LEU A 1 113 ? -8.256 9.477 4.512 1.00 90.06 113 LEU A C 1
ATOM 926 O O . LEU A 1 113 ? -7.737 8.779 5.379 1.00 90.06 113 LEU A O 1
ATOM 930 N N . LYS A 1 114 ? -9.581 9.596 4.396 1.00 88.12 114 LYS A N 1
ATOM 931 C CA . LYS A 1 114 ? -10.521 8.909 5.292 1.00 88.12 114 LYS A CA 1
ATOM 932 C C . LYS A 1 114 ? -10.296 7.395 5.311 1.00 88.12 114 LYS A C 1
ATOM 934 O O . LYS A 1 114 ? -10.282 6.779 6.384 1.00 88.12 114 LYS A O 1
ATOM 939 N N . ASP A 1 115 ? -10.068 6.821 4.136 1.00 89.31 115 ASP A N 1
ATOM 940 C CA . ASP A 1 115 ? -9.942 5.379 3.935 1.00 89.31 115 ASP A CA 1
ATOM 941 C C . ASP A 1 115 ? -8.620 4.795 4.443 1.00 89.31 115 ASP A C 1
ATOM 943 O O . ASP A 1 115 ? -8.570 3.610 4.802 1.00 89.31 115 ASP A O 1
ATOM 947 N N . ILE A 1 116 ? -7.556 5.604 4.502 1.00 91.50 116 ILE A N 1
ATOM 948 C CA . ILE A 1 116 ? -6.223 5.122 4.888 1.00 91.50 116 ILE A CA 1
ATOM 949 C C . ILE A 1 116 ? -5.726 5.651 6.234 1.00 91.50 116 ILE A C 1
ATOM 951 O O . ILE A 1 116 ? -4.962 4.953 6.898 1.00 91.50 116 ILE A O 1
ATOM 955 N N . ILE A 1 117 ? -6.141 6.844 6.682 1.00 90.56 117 ILE A N 1
ATOM 956 C CA . ILE A 1 117 ? -5.516 7.540 7.826 1.00 90.56 117 ILE A CA 1
ATOM 957 C C . ILE A 1 117 ? -5.548 6.707 9.106 1.00 90.56 117 ILE A C 1
ATOM 959 O O . ILE A 1 117 ? -4.618 6.719 9.906 1.00 90.56 117 ILE A O 1
ATOM 963 N N . HIS A 1 118 ? -6.606 5.918 9.266 1.00 88.12 118 HIS A N 1
ATOM 964 C CA . HIS A 1 118 ? -6.845 5.089 10.433 1.00 88.12 118 HIS A CA 1
ATOM 965 C C . HIS A 1 118 ? -6.037 3.780 10.454 1.00 88.12 118 HIS A C 1
ATOM 967 O O . HIS A 1 118 ? -6.090 3.083 11.471 1.00 88.12 118 HIS A O 1
ATOM 973 N N . LYS A 1 119 ? -5.348 3.461 9.348 1.00 91.69 119 LYS A N 1
ATOM 974 C CA . LYS A 1 119 ? -4.461 2.302 9.136 1.00 91.69 119 LYS A CA 1
ATOM 975 C C . LYS A 1 119 ? -2.981 2.691 9.199 1.00 91.69 119 LYS A C 1
ATOM 977 O O . LYS A 1 119 ? -2.115 1.822 9.284 1.00 91.69 119 LYS A O 1
ATOM 982 N N . LEU A 1 120 ? -2.687 3.990 9.131 1.00 92.69 120 LEU A N 1
ATOM 983 C CA . LEU A 1 120 ? -1.330 4.517 9.188 1.00 92.69 120 LEU A CA 1
ATOM 984 C C . LEU A 1 120 ? -0.816 4.544 10.638 1.00 92.69 120 LEU A C 1
ATOM 986 O O . LEU A 1 120 ? -1.611 4.681 11.572 1.00 92.69 120 LEU A O 1
ATOM 990 N N . PRO A 1 121 ? 0.510 4.441 10.851 1.00 92.44 121 PRO A N 1
ATOM 991 C CA . PRO A 1 121 ? 1.086 4.535 12.186 1.00 92.44 121 PRO A CA 1
ATOM 992 C C . PRO A 1 121 ? 0.802 5.909 12.809 1.00 92.44 121 PRO A C 1
ATOM 994 O O . PRO A 1 121 ? 1.133 6.946 12.226 1.00 92.44 121 PRO A O 1
ATOM 997 N N . TYR A 1 122 ? 0.194 5.919 13.996 1.00 88.56 122 TYR A N 1
ATOM 998 C CA . TYR A 1 122 ? -0.246 7.143 14.672 1.00 88.56 122 TYR A CA 1
ATOM 999 C C . TYR A 1 122 ? 0.922 8.096 14.958 1.00 88.56 122 TYR A C 1
ATOM 1001 O O . TYR A 1 122 ? 0.829 9.304 14.730 1.00 88.56 122 TYR A O 1
ATOM 1009 N N . GLU A 1 123 ? 2.055 7.551 15.397 1.00 90.25 123 GLU A N 1
ATOM 1010 C CA . GLU A 1 123 ? 3.291 8.291 15.643 1.00 90.25 123 GLU A CA 1
ATOM 1011 C C . GLU A 1 123 ? 3.803 8.992 14.380 1.00 90.25 123 GLU A C 1
ATOM 1013 O O . GLU A 1 123 ? 4.269 10.128 14.434 1.00 90.25 123 GLU A O 1
ATOM 1018 N N . LYS A 1 124 ? 3.650 8.349 13.217 1.00 91.50 124 LYS A N 1
ATOM 1019 C CA . LYS A 1 124 ? 4.101 8.905 11.942 1.00 91.50 124 LYS A CA 1
ATOM 1020 C C . LYS A 1 124 ? 3.192 10.040 11.488 1.00 91.50 124 LYS A C 1
ATOM 1022 O O . LYS A 1 124 ? 3.681 11.086 11.073 1.00 91.50 124 LYS A O 1
ATOM 1027 N N . VAL A 1 125 ? 1.878 9.838 11.589 1.00 90.62 125 VAL A N 1
ATOM 1028 C CA . VAL A 1 125 ? 0.858 10.842 11.255 1.00 90.62 125 VAL A CA 1
ATOM 1029 C C . VAL A 1 125 ? 1.023 12.086 12.131 1.00 90.62 125 VAL A C 1
ATOM 1031 O O . VAL A 1 125 ? 1.109 13.198 11.615 1.00 90.62 125 VAL A O 1
ATOM 1034 N N . THR A 1 126 ? 1.157 11.914 13.445 1.00 87.69 126 THR A N 1
ATOM 1035 C CA . THR A 1 126 ? 1.332 13.039 14.379 1.00 87.69 126 THR A CA 1
ATOM 1036 C C . THR A 1 126 ? 2.639 13.806 14.175 1.00 87.69 126 THR A C 1
ATOM 1038 O O . THR A 1 126 ? 2.628 15.031 14.282 1.00 87.69 126 THR A O 1
ATOM 1041 N N . ALA A 1 127 ? 3.737 13.134 13.806 1.00 88.94 127 ALA A N 1
ATOM 1042 C CA . ALA A 1 127 ? 5.009 13.799 13.507 1.00 88.94 127 ALA A CA 1
ATOM 1043 C C . ALA A 1 127 ? 4.926 14.763 12.307 1.00 88.94 127 ALA A C 1
ATOM 1045 O O . ALA A 1 127 ? 5.633 15.774 12.278 1.00 88.94 127 ALA A O 1
ATOM 1046 N N . VAL A 1 128 ? 4.053 14.481 11.329 1.00 87.81 128 VAL A N 1
ATOM 1047 C CA . VAL A 1 128 ? 3.951 15.270 10.087 1.00 87.81 128 VAL A CA 1
ATOM 1048 C C . VAL A 1 128 ? 2.745 16.201 10.013 1.00 87.81 128 VAL A C 1
ATOM 1050 O O . VAL A 1 128 ? 2.760 17.134 9.214 1.00 87.81 128 VAL A O 1
ATOM 1053 N N . ILE A 1 129 ? 1.730 16.019 10.863 1.00 78.69 129 ILE A N 1
ATOM 1054 C CA . ILE A 1 129 ? 0.587 16.944 10.976 1.00 78.69 129 ILE A CA 1
ATOM 1055 C C . ILE A 1 129 ? 1.069 18.376 11.272 1.00 78.69 129 ILE A C 1
ATOM 1057 O O . ILE A 1 129 ? 0.532 19.333 10.744 1.00 78.69 129 ILE A O 1
ATOM 1061 N N . GLY A 1 130 ? 2.142 18.571 12.041 1.00 70.94 130 GLY A N 1
ATOM 1062 C CA . GLY A 1 130 ? 2.702 19.916 12.253 1.00 70.94 130 GLY A CA 1
ATOM 1063 C C . GLY A 1 130 ? 3.491 20.483 11.063 1.00 70.94 130 GLY A C 1
ATOM 1064 O O . GLY A 1 130 ? 3.803 21.671 11.046 1.00 70.94 130 GLY A O 1
ATOM 1065 N N . GLN A 1 131 ? 3.848 19.638 10.092 1.00 76.94 131 GLN A N 1
ATOM 1066 C CA . GLN A 1 131 ? 4.699 19.985 8.948 1.00 76.94 131 GLN A CA 1
ATOM 1067 C C . GLN A 1 131 ? 3.887 20.334 7.696 1.00 76.94 131 GLN A C 1
ATOM 1069 O O . GLN A 1 131 ? 4.437 20.895 6.746 1.00 76.94 131 GLN A O 1
ATOM 1074 N N . SER A 1 132 ? 2.590 20.011 7.668 1.00 65.44 132 SER A N 1
ATOM 1075 C CA . SER A 1 132 ? 1.740 20.410 6.552 1.00 65.44 132 SER A CA 1
ATOM 1076 C C . SER A 1 132 ? 1.526 21.921 6.569 1.00 65.44 132 SER A C 1
ATOM 1078 O O . SER A 1 132 ? 1.003 22.485 7.527 1.00 65.44 132 SER A O 1
ATOM 1080 N N . GLY A 1 133 ? 1.906 22.585 5.479 1.00 63.81 133 GLY A N 1
ATOM 1081 C CA . GLY A 1 133 ? 1.538 23.981 5.248 1.00 63.81 133 GLY A CA 1
ATOM 1082 C C . GLY A 1 133 ? 0.052 24.174 4.916 1.00 63.81 133 GLY A C 1
ATOM 1083 O O . GLY A 1 133 ? -0.397 25.318 4.844 1.00 63.81 133 GLY A O 1
ATOM 1084 N N . ASP A 1 134 ? -0.711 23.092 4.710 1.00 78.19 134 ASP A N 1
ATOM 1085 C CA . ASP A 1 134 ? -2.138 23.144 4.397 1.00 78.19 134 ASP A CA 1
ATOM 1086 C C . ASP A 1 134 ? -2.983 22.963 5.662 1.00 78.19 134 ASP A C 1
ATOM 1088 O O . ASP A 1 134 ? -3.307 21.856 6.097 1.00 78.19 134 ASP A O 1
ATOM 1092 N N . LYS A 1 135 ? -3.385 24.096 6.241 1.00 78.50 135 LYS A N 1
ATOM 1093 C CA . LYS A 1 135 ? -4.245 24.135 7.425 1.00 78.50 135 LYS A CA 1
ATOM 1094 C C . LYS A 1 135 ? -5.575 23.392 7.225 1.00 78.50 135 LYS A C 1
ATOM 1096 O O . LYS A 1 135 ? -6.046 22.759 8.162 1.00 78.50 135 LYS A O 1
ATOM 1101 N N . GLY A 1 136 ? -6.173 23.444 6.033 1.00 81.75 136 GLY A N 1
ATOM 1102 C CA . GLY A 1 136 ? -7.460 22.791 5.777 1.00 81.75 136 GLY A CA 1
ATOM 1103 C C . GLY A 1 136 ? -7.348 21.269 5.818 1.00 81.75 136 GLY A C 1
ATOM 1104 O O . GLY A 1 136 ? -8.240 20.580 6.313 1.00 81.75 136 GLY A O 1
ATOM 1105 N N . GLN A 1 137 ? -6.220 20.743 5.353 1.00 80.88 137 GLN A N 1
ATOM 1106 C CA . GLN A 1 137 ? -5.937 19.315 5.391 1.00 80.88 137 GLN A CA 1
ATOM 1107 C C . GLN A 1 137 ? -5.618 18.812 6.793 1.00 80.88 137 GLN A C 1
ATOM 1109 O O . GLN A 1 137 ? -6.036 17.716 7.165 1.00 80.88 137 GLN A O 1
ATOM 1114 N N . LEU A 1 138 ? -4.939 19.629 7.596 1.00 82.12 138 LEU A N 1
ATOM 1115 C CA . LEU A 1 138 ? -4.743 19.344 9.013 1.00 82.12 138 LEU A CA 1
ATOM 1116 C C . LEU A 1 138 ? -6.060 19.297 9.771 1.00 82.12 138 LEU A C 1
ATOM 1118 O O . LEU A 1 138 ? -6.313 18.315 10.464 1.00 82.12 138 LEU A O 1
ATOM 1122 N N . ASP A 1 139 ? -6.917 20.298 9.575 1.00 84.56 139 ASP A N 1
ATOM 1123 C CA . ASP A 1 139 ? -8.251 20.325 10.174 1.00 84.56 139 ASP A CA 1
ATOM 1124 C C . ASP A 1 139 ? -9.061 19.081 9.753 1.00 84.56 139 ASP A C 1
ATOM 1126 O O . ASP A 1 139 ? -9.759 18.478 10.570 1.00 84.56 139 ASP A O 1
ATOM 1130 N N . TYR A 1 1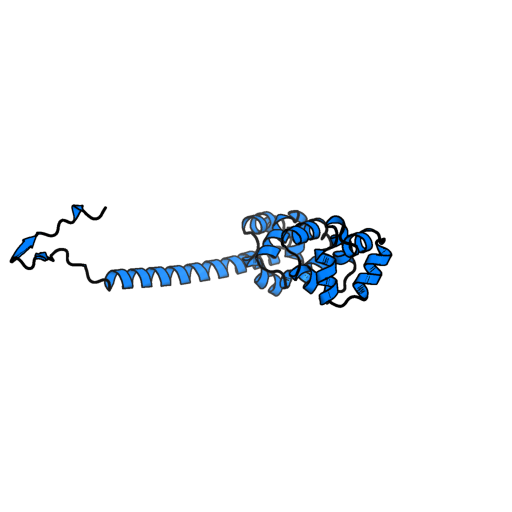40 ? -8.919 18.633 8.498 1.00 87.31 140 TYR A N 1
ATOM 1131 C CA . TYR A 1 140 ? -9.547 17.402 8.018 1.00 87.31 140 TYR A CA 1
ATOM 1132 C C . TYR A 1 140 ? -9.023 16.150 8.732 1.00 87.31 140 TYR A C 1
ATOM 1134 O O . TYR A 1 140 ? -9.820 15.350 9.224 1.00 87.31 140 TYR A O 1
ATOM 1142 N N . ILE A 1 141 ? -7.700 15.971 8.793 1.00 86.00 141 ILE A N 1
ATOM 1143 C CA . ILE A 1 141 ? -7.076 14.805 9.432 1.00 86.00 141 ILE A CA 1
ATOM 1144 C C . ILE A 1 141 ? -7.450 14.749 10.916 1.00 86.00 141 ILE A C 1
ATOM 1146 O O . ILE A 1 141 ? -7.835 13.686 11.403 1.00 86.00 141 ILE A O 1
ATOM 1150 N N . VAL A 1 142 ? -7.388 15.885 11.618 1.00 86.12 142 VAL A N 1
ATOM 1151 C CA . VAL A 1 142 ? -7.792 15.992 13.026 1.00 86.12 142 VAL A CA 1
ATOM 1152 C C . VAL A 1 142 ? -9.245 15.559 13.193 1.00 86.12 142 VAL A C 1
ATOM 1154 O O . VAL A 1 142 ? -9.511 14.665 13.992 1.00 86.12 142 VAL A O 1
ATOM 1157 N N . ARG A 1 143 ? -10.163 16.089 12.377 1.00 89.50 143 ARG A N 1
ATOM 1158 C CA . ARG A 1 143 ? -11.583 15.723 12.443 1.00 89.50 143 ARG A CA 1
ATOM 1159 C C . ARG A 1 143 ? -11.816 14.226 12.221 1.00 89.50 143 ARG A C 1
ATOM 1161 O O . ARG A 1 143 ? -12.581 13.616 12.959 1.00 89.50 143 ARG A O 1
ATOM 1168 N N . VAL A 1 144 ? -11.162 13.610 11.232 1.00 87.50 144 VAL A N 1
ATOM 1169 C CA . VAL A 1 144 ? -11.321 12.164 10.976 1.00 87.50 144 VAL A CA 1
ATOM 1170 C C . VAL A 1 144 ? -10.812 11.328 12.155 1.00 87.50 144 VAL A C 1
ATOM 1172 O O . VAL A 1 144 ? -11.412 10.308 12.502 1.00 87.50 144 VAL A O 1
ATOM 1175 N N . LEU A 1 145 ? -9.718 11.752 12.794 1.00 85.44 145 LEU A N 1
ATOM 1176 C CA . LEU A 1 145 ? -9.215 11.090 13.995 1.00 85.44 145 LEU A CA 1
ATOM 1177 C C . LEU A 1 145 ? -10.184 11.260 15.174 1.00 85.44 145 LEU A C 1
ATOM 1179 O O . LEU A 1 145 ? -10.478 10.271 15.844 1.00 85.44 145 LEU A O 1
ATOM 1183 N N . GLU A 1 146 ? -10.723 12.462 15.393 1.00 88.25 146 GLU A N 1
ATOM 1184 C CA . GLU A 1 146 ? -11.731 12.746 16.426 1.00 88.25 146 GLU A CA 1
ATOM 1185 C C . GLU A 1 146 ? -12.989 11.885 16.249 1.00 88.25 146 GLU A C 1
ATOM 1187 O O . GLU A 1 146 ? -13.380 11.185 17.183 1.00 88.25 146 GLU A O 1
ATOM 1192 N N . GLU A 1 147 ? -13.559 11.836 15.040 1.00 88.94 147 GLU A N 1
ATOM 1193 C CA . GLU A 1 147 ? -14.724 10.999 14.713 1.00 88.94 147 GLU A CA 1
ATOM 1194 C C . GLU A 1 147 ? -14.474 9.518 15.061 1.00 88.94 147 GLU A C 1
ATOM 1196 O O . GLU A 1 147 ? -15.338 8.836 15.627 1.00 88.94 147 GLU A O 1
ATOM 1201 N N . LYS A 1 148 ? -13.267 9.007 14.775 1.00 84.06 148 LYS A N 1
ATOM 1202 C CA . LYS A 1 148 ? -12.883 7.628 15.112 1.00 84.06 148 LYS A CA 1
ATOM 1203 C C . LYS A 1 148 ? -12.757 7.425 16.626 1.00 84.06 148 LYS A C 1
ATOM 1205 O O . LYS A 1 148 ? -13.224 6.403 17.138 1.00 84.06 148 LYS A O 1
ATOM 1210 N N . PHE A 1 149 ? -12.142 8.370 17.341 1.00 86.12 149 PHE A N 1
ATOM 1211 C CA . PHE A 1 149 ? -12.003 8.311 18.799 1.00 86.12 149 PHE A CA 1
ATOM 1212 C C . PHE A 1 149 ? -13.363 8.332 19.500 1.00 86.12 149 PHE A C 1
ATOM 1214 O O . PHE A 1 149 ? -13.605 7.517 20.393 1.00 86.12 149 PHE A O 1
ATOM 1221 N N . GLU A 1 150 ? -14.280 9.201 19.077 1.00 90.75 150 GLU A N 1
ATOM 1222 C CA . GLU A 1 150 ? -15.639 9.263 19.621 1.00 90.75 150 GLU A CA 1
ATOM 1223 C C . GLU A 1 150 ? -16.407 7.954 19.396 1.00 90.75 150 GLU A C 1
ATOM 1225 O O . GLU A 1 150 ? -17.047 7.438 20.321 1.00 90.75 150 GLU A O 1
ATOM 1230 N N . GLY A 1 151 ? -16.289 7.365 18.199 1.00 88.94 151 GLY A N 1
ATOM 1231 C CA . GLY A 1 151 ? -16.873 6.062 17.883 1.00 88.94 151 GLY A CA 1
ATOM 1232 C C . GLY A 1 151 ? -16.369 4.945 18.804 1.00 88.94 151 GLY A C 1
ATOM 1233 O O . GLY A 1 151 ? -17.172 4.193 19.362 1.00 88.94 151 GLY A O 1
ATOM 1234 N N . GLN A 1 152 ? -15.053 4.875 19.033 1.00 88.50 152 GLN A N 1
ATOM 1235 C CA . GLN A 1 152 ? -14.454 3.901 19.955 1.00 88.50 152 GLN A CA 1
ATOM 1236 C C . GLN A 1 152 ? -14.883 4.130 21.408 1.00 88.50 152 GLN A C 1
ATOM 1238 O O . GLN A 1 152 ? -15.192 3.175 22.121 1.00 88.50 152 GLN A O 1
ATOM 1243 N N . LEU A 1 153 ? -14.952 5.385 21.862 1.00 91.62 153 LEU A N 1
ATOM 1244 C CA . LEU A 1 153 ? -15.416 5.711 23.212 1.00 91.62 153 LEU A CA 1
ATOM 1245 C C . LEU A 1 153 ? -16.860 5.261 23.442 1.00 91.62 153 LEU A C 1
ATOM 1247 O O . LEU A 1 153 ? -17.180 4.758 24.522 1.00 91.62 153 LEU A O 1
ATOM 1251 N N . LYS A 1 154 ? -17.730 5.419 22.440 1.00 94.19 154 LYS A N 1
ATOM 1252 C CA . LYS A 1 154 ? -19.113 4.943 22.512 1.00 94.19 154 LYS A CA 1
ATOM 1253 C C . LYS A 1 154 ? -19.175 3.418 22.622 1.00 94.19 154 LYS A C 1
ATOM 1255 O O . LYS A 1 154 ? -19.819 2.917 23.541 1.00 94.19 154 LYS A O 1
ATOM 1260 N N . GLN A 1 155 ? -18.456 2.699 21.760 1.00 92.88 155 GLN A N 1
ATOM 1261 C CA . GLN A 1 155 ? -18.384 1.232 21.808 1.00 92.88 155 GLN A CA 1
ATOM 1262 C C . GLN A 1 155 ? -17.859 0.731 23.161 1.00 92.88 155 GLN A C 1
ATOM 1264 O O . GLN A 1 155 ? -18.439 -0.170 23.762 1.00 92.88 155 GLN A O 1
ATOM 1269 N N . ASN A 1 156 ? -16.814 1.361 23.700 1.00 92.56 156 ASN A N 1
ATOM 1270 C CA . ASN A 1 156 ? -16.263 0.995 25.004 1.00 92.56 156 ASN A CA 1
ATOM 1271 C C . ASN A 1 156 ? -17.272 1.205 26.144 1.00 92.56 156 ASN A C 1
ATOM 1273 O O . ASN A 1 156 ? -17.346 0.379 27.052 1.00 92.56 156 ASN A O 1
ATOM 1277 N N . LYS A 1 157 ? -18.075 2.279 26.102 1.00 95.50 157 LYS A N 1
ATOM 1278 C CA . LYS A 1 157 ? -19.158 2.494 27.077 1.00 95.50 157 LYS A CA 1
ATOM 1279 C C . LYS A 1 157 ? -20.212 1.388 27.006 1.00 95.50 157 LYS A C 1
ATOM 1281 O O . LYS A 1 157 ? -20.621 0.895 28.051 1.00 95.50 157 LYS A O 1
ATOM 1286 N N . GLU A 1 158 ? -20.611 0.976 25.805 1.00 94.81 158 GLU A N 1
ATOM 1287 C CA . GLU A 1 158 ? -21.567 -0.124 25.610 1.00 94.81 158 GLU A CA 1
ATOM 1288 C C . GLU A 1 158 ? -21.024 -1.448 26.172 1.00 94.81 158 GLU A C 1
ATOM 1290 O O . GLU A 1 158 ? -21.731 -2.146 26.898 1.00 94.81 158 GLU A O 1
ATOM 1295 N N . VAL A 1 159 ? -19.743 -1.756 25.934 1.00 93.56 159 VAL A N 1
ATOM 1296 C CA . VAL A 1 159 ? -19.077 -2.933 26.520 1.00 93.56 159 VAL A CA 1
ATOM 1297 C C . VAL A 1 159 ? -19.060 -2.873 28.047 1.00 93.56 159 VAL A C 1
ATOM 1299 O O . VAL A 1 159 ? -19.360 -3.869 28.701 1.00 93.56 159 VAL A O 1
ATOM 1302 N N . ILE A 1 160 ? -18.759 -1.712 28.633 1.00 94.81 160 ILE A N 1
ATOM 1303 C CA . ILE A 1 160 ? -18.770 -1.532 30.092 1.00 94.81 160 ILE A CA 1
ATOM 1304 C C . ILE A 1 160 ? -20.168 -1.784 30.674 1.00 94.81 160 ILE A C 1
ATOM 1306 O O . ILE A 1 160 ? -20.278 -2.447 31.705 1.00 94.81 160 ILE A O 1
ATOM 1310 N N . GLU A 1 161 ? -21.231 -1.293 30.034 1.00 94.81 161 GLU A N 1
ATOM 1311 C CA . GLU A 1 161 ? -22.605 -1.547 30.489 1.00 94.81 161 GLU A CA 1
ATOM 1312 C C . GLU A 1 161 ? -22.988 -3.029 30.367 1.00 94.81 161 GLU A C 1
ATOM 1314 O O . GLU A 1 161 ? -23.533 -3.592 31.318 1.00 94.81 161 GLU A O 1
ATOM 1319 N N . MET A 1 162 ? -22.610 -3.707 29.275 1.00 92.75 162 MET A N 1
ATOM 1320 C CA . MET A 1 162 ? -22.803 -5.160 29.146 1.00 92.75 162 MET A CA 1
ATOM 1321 C C . MET A 1 162 ? -22.079 -5.935 30.255 1.00 92.75 162 MET A C 1
ATOM 1323 O O . MET A 1 162 ? -22.652 -6.844 30.853 1.00 92.75 162 MET A O 1
ATOM 1327 N N . LEU A 1 163 ? -20.839 -5.560 30.585 1.00 92.00 163 LEU A N 1
ATOM 1328 C CA . LEU A 1 163 ? -20.079 -6.193 31.667 1.00 92.00 163 LEU A CA 1
ATOM 1329 C C . LEU A 1 163 ? -20.724 -5.969 33.043 1.00 92.00 163 LEU A C 1
ATOM 1331 O O . LEU A 1 163 ? -20.725 -6.881 33.871 1.00 92.00 163 LEU A O 1
ATOM 1335 N N . LYS A 1 164 ? -21.299 -4.785 33.299 1.00 92.69 164 LYS A N 1
ATOM 1336 C CA . LYS A 1 164 ? -22.063 -4.519 34.530 1.00 92.69 164 LYS A CA 1
ATOM 1337 C C . LYS A 1 164 ? -23.316 -5.384 34.613 1.00 92.69 164 LYS A C 1
ATOM 1339 O O . LYS A 1 164 ? -23.587 -5.924 35.682 1.00 92.69 164 LYS A O 1
ATOM 1344 N N . GLN A 1 165 ? -24.043 -5.532 33.506 1.00 90.88 165 GLN A N 1
ATOM 1345 C CA . GLN A 1 165 ? -25.224 -6.385 33.449 1.00 90.88 165 GLN A CA 1
ATOM 1346 C C . GLN A 1 165 ? -24.855 -7.851 33.697 1.00 90.88 165 GLN A C 1
ATOM 1348 O O . GLN A 1 165 ? -25.435 -8.467 34.580 1.00 90.88 165 GLN A O 1
ATOM 1353 N N . ILE A 1 166 ? -23.828 -8.382 33.025 1.00 87.50 166 ILE A N 1
ATOM 1354 C CA . ILE A 1 166 ? -23.340 -9.753 33.259 1.00 87.50 166 ILE A CA 1
ATOM 1355 C C . ILE A 1 166 ? -22.936 -9.949 34.723 1.00 87.50 166 ILE A C 1
ATOM 1357 O O . ILE A 1 166 ? -23.237 -10.984 35.308 1.00 87.50 166 ILE A O 1
ATOM 1361 N N . LYS A 1 167 ? -22.274 -8.961 35.339 1.00 83.31 167 LYS A N 1
ATOM 1362 C CA . LYS A 1 167 ? -21.930 -9.011 36.766 1.00 83.31 167 LYS A CA 1
ATOM 1363 C C . LYS A 1 167 ? -23.170 -9.035 37.670 1.00 83.31 167 LYS A C 1
ATOM 1365 O O . LYS A 1 167 ? -23.119 -9.679 38.711 1.00 83.31 167 LYS A O 1
ATOM 1370 N N . GLY A 1 168 ? -24.239 -8.330 37.301 1.00 81.44 168 GLY A N 1
ATOM 1371 C CA . GLY A 1 168 ? -25.510 -8.324 38.032 1.00 81.44 168 GLY A CA 1
ATOM 1372 C C . GLY A 1 168 ? -26.350 -9.589 37.828 1.00 81.44 168 GLY A C 1
ATOM 1373 O O . GLY A 1 168 ? -26.986 -10.045 38.772 1.00 81.44 168 GLY A O 1
ATOM 1374 N N . ASP A 1 169 ? -26.313 -10.162 36.623 1.00 81.88 169 ASP A N 1
ATOM 1375 C CA . ASP A 1 169 ? -27.033 -11.381 36.231 1.00 81.88 169 ASP A CA 1
ATOM 1376 C C . ASP A 1 169 ? -26.279 -12.659 36.633 1.00 81.88 169 ASP A C 1
ATOM 1378 O O . ASP A 1 169 ? -26.857 -13.749 36.634 1.00 81.88 169 ASP A O 1
ATOM 1382 N N . MET A 1 170 ? -24.991 -12.544 36.986 1.00 72.44 170 MET A N 1
ATOM 1383 C CA . MET A 1 170 ? -24.243 -13.633 37.601 1.00 72.44 170 MET A CA 1
ATOM 1384 C C . MET A 1 170 ? -24.966 -13.988 38.903 1.00 72.44 170 MET A C 1
ATOM 1386 O O . MET A 1 170 ? -25.034 -13.140 39.800 1.00 72.44 170 MET A O 1
ATOM 1390 N N . PRO A 1 171 ? -25.512 -15.210 39.051 1.00 60.97 171 PRO A N 1
ATOM 1391 C CA . PRO A 1 171 ? -25.991 -15.628 40.351 1.00 60.97 171 PRO A CA 1
ATOM 1392 C C . PRO A 1 171 ? -24.792 -15.495 41.280 1.00 60.97 171 PRO A C 1
ATOM 1394 O O . PRO A 1 171 ? -23.722 -16.029 40.980 1.00 60.97 171 PRO A O 1
ATOM 1397 N N . TYR A 1 172 ? -24.942 -14.741 42.370 1.00 55.62 172 TYR A N 1
ATOM 1398 C CA . TYR A 1 172 ? -24.017 -14.849 43.486 1.00 55.62 172 TYR A CA 1
ATOM 1399 C C . TYR A 1 172 ? -23.916 -16.347 43.773 1.00 55.62 172 TYR A C 1
ATOM 1401 O O . TYR A 1 172 ? -24.867 -16.932 44.296 1.00 55.62 172 TYR A O 1
ATOM 1409 N N . PHE A 1 173 ? -22.817 -16.992 43.365 1.00 49.59 173 PHE A N 1
ATOM 1410 C CA . PHE A 1 173 ? -22.480 -18.300 43.896 1.00 49.59 173 PHE A CA 1
ATOM 1411 C C . PHE A 1 173 ? -22.415 -18.064 45.392 1.00 49.59 173 PHE A C 1
ATOM 1413 O O . PHE A 1 173 ? -21.650 -17.229 45.885 1.00 49.59 173 PHE A O 1
ATOM 1420 N N . ALA A 1 174 ? -23.421 -18.632 46.038 1.00 48.06 174 ALA A N 1
ATOM 1421 C CA . ALA A 1 174 ? -23.915 -18.197 47.314 1.00 48.06 174 ALA A CA 1
ATOM 1422 C C . ALA A 1 174 ? -22.762 -18.106 48.309 1.00 48.06 174 ALA A C 1
ATOM 1424 O O . ALA A 1 174 ? -22.057 -19.086 48.532 1.00 48.06 174 ALA A O 1
ATOM 1425 N N . HIS A 1 175 ? -22.629 -16.949 48.955 1.00 46.03 175 HIS A N 1
ATOM 1426 C CA . HIS A 1 175 ? -21.831 -16.838 50.176 1.00 46.03 175 HIS A CA 1
ATOM 1427 C C . HIS A 1 175 ? -22.369 -17.742 51.308 1.00 46.03 175 HIS A C 1
ATOM 1429 O O . HIS A 1 175 ? -21.689 -17.909 52.310 1.00 46.03 175 HIS A O 1
ATOM 1435 N N . ASP A 1 176 ? -23.526 -18.390 51.108 1.00 45.91 176 ASP A N 1
ATOM 1436 C CA . ASP A 1 176 ? -24.215 -19.219 52.100 1.00 45.91 176 ASP A CA 1
ATOM 1437 C C . ASP A 1 176 ? -24.524 -20.652 51.609 1.00 45.91 176 ASP A C 1
ATOM 1439 O O . ASP A 1 176 ? -25.459 -21.293 52.094 1.00 45.91 176 ASP A O 1
ATOM 1443 N N . GLN A 1 177 ? -23.783 -21.195 50.632 1.00 50.16 177 GLN A N 1
ATOM 1444 C CA . GLN A 1 177 ? -23.884 -22.628 50.324 1.00 50.16 177 GLN A CA 1
ATOM 1445 C C . GLN A 1 177 ? -23.042 -23.434 51.320 1.00 50.16 177 GLN A C 1
ATOM 1447 O O . GLN A 1 177 ? -21.872 -23.723 51.085 1.00 50.16 177 GLN A O 1
ATOM 1452 N N . ASN A 1 178 ? -23.663 -23.836 52.433 1.00 50.25 178 ASN A N 1
ATOM 1453 C CA . ASN A 1 178 ? -23.177 -24.987 53.187 1.00 50.25 178 ASN A CA 1
ATOM 1454 C C . ASN A 1 178 ? -23.291 -26.217 52.280 1.00 50.25 178 ASN A C 1
ATOM 1456 O O . ASN A 1 178 ? -24.388 -26.726 52.035 1.00 50.25 178 ASN A O 1
ATOM 1460 N N . PHE A 1 179 ? -22.162 -26.694 51.767 1.00 51.75 179 PHE A N 1
ATOM 1461 C CA . PHE A 1 179 ? -22.127 -27.945 51.024 1.00 51.75 179 PHE A CA 1
ATOM 1462 C C . PHE A 1 179 ? -22.380 -29.083 52.009 1.00 51.75 179 PHE A C 1
ATOM 1464 O O . PHE A 1 179 ? -21.612 -29.271 52.953 1.00 51.75 179 PHE A O 1
ATOM 1471 N N . THR A 1 180 ? -23.480 -29.810 51.809 1.00 50.34 180 THR A N 1
ATOM 1472 C CA . THR A 1 180 ? -23.753 -31.045 52.547 1.00 50.34 180 THR A CA 1
ATOM 1473 C C . THR A 1 180 ? -23.215 -32.194 51.709 1.00 50.34 180 THR A C 1
ATOM 1475 O O . THR A 1 180 ? -23.713 -32.435 50.609 1.00 50.34 180 THR A O 1
ATOM 1478 N N . ALA A 1 181 ? -22.167 -32.866 52.181 1.00 54.62 181 ALA A N 1
ATOM 1479 C CA . ALA A 1 181 ? -21.685 -34.080 51.529 1.00 54.62 181 ALA A CA 1
ATOM 1480 C C . ALA A 1 181 ? -22.751 -35.188 51.642 1.00 54.62 181 ALA A C 1
ATOM 1482 O O . ALA A 1 181 ? -23.572 -35.158 52.558 1.00 54.62 181 ALA A O 1
ATOM 1483 N N . GLU A 1 182 ? -22.724 -36.202 50.769 1.00 57.78 182 GLU A N 1
ATOM 1484 C CA . GLU A 1 182 ? -23.669 -37.342 50.805 1.00 57.78 182 GLU A CA 1
ATOM 1485 C C . GLU A 1 182 ? -23.696 -38.092 52.162 1.00 57.78 182 GLU A C 1
ATOM 1487 O O . GLU A 1 182 ? -24.606 -38.878 52.414 1.00 57.78 182 GLU A O 1
ATOM 1492 N N . GLY A 1 183 ? -22.743 -37.817 53.064 1.00 63.78 183 GLY A N 1
ATOM 1493 C CA . GLY A 1 183 ? -22.708 -38.294 54.452 1.00 63.78 183 GLY A CA 1
ATOM 1494 C C . GLY A 1 183 ? -23.436 -37.427 55.495 1.00 63.78 183 GLY A C 1
ATOM 1495 O O . GLY A 1 183 ? -23.453 -37.805 56.661 1.00 63.78 183 GLY A O 1
ATOM 1496 N N . GLY A 1 184 ? -24.039 -36.294 55.117 1.00 58.09 184 GLY A N 1
ATOM 1497 C CA . GLY A 1 184 ? -24.791 -35.413 56.025 1.00 58.09 184 GLY A CA 1
ATOM 1498 C C . GLY A 1 184 ? -23.972 -34.321 56.724 1.00 58.09 184 GLY A C 1
ATOM 1499 O O . GLY A 1 184 ? -24.545 -33.509 57.449 1.00 58.09 184 GLY A O 1
ATOM 1500 N N . ASP A 1 185 ? -22.663 -34.254 56.482 1.00 56.81 185 ASP A N 1
ATOM 1501 C CA . ASP A 1 185 ? -21.798 -33.217 57.046 1.00 56.81 185 ASP A CA 1
ATOM 1502 C C . ASP A 1 185 ? -21.893 -31.917 56.232 1.00 56.81 185 ASP A C 1
ATOM 1504 O O . ASP A 1 185 ? -21.649 -31.907 55.022 1.00 56.81 185 ASP A O 1
ATOM 1508 N N . THR A 1 186 ? -22.244 -30.816 56.903 1.00 55.16 186 THR A N 1
ATOM 1509 C CA . THR A 1 186 ? -22.255 -29.453 56.348 1.00 55.16 186 THR A CA 1
ATOM 1510 C C . THR A 1 186 ? -20.950 -28.725 56.636 1.00 55.16 186 THR A C 1
ATOM 1512 O O . THR A 1 186 ? -20.606 -28.518 57.802 1.00 55.16 186 THR A O 1
ATOM 1515 N N . TYR A 1 187 ? -20.273 -28.259 55.587 1.00 59.84 187 TYR A N 1
ATOM 1516 C CA . TYR A 1 187 ? -19.067 -27.438 55.709 1.00 59.84 187 TYR A CA 1
ATOM 1517 C C . TYR A 1 187 ? -19.385 -25.958 55.461 1.00 59.84 187 TYR A C 1
ATOM 1519 O O . TYR A 1 187 ? -20.029 -25.656 54.452 1.00 59.84 187 TYR A O 1
ATOM 1527 N N . PRO A 1 188 ? -18.943 -25.039 56.343 1.00 55.25 188 PRO A N 1
ATOM 1528 C CA . PRO A 1 188 ? -19.106 -23.611 56.118 1.00 55.25 188 PRO A CA 1
ATOM 1529 C C . PRO A 1 188 ? -18.267 -23.163 54.922 1.00 55.25 188 PRO A C 1
ATOM 1531 O O . PRO A 1 188 ? -17.126 -23.592 54.746 1.00 55.25 188 PRO A O 1
ATOM 1534 N N . TYR A 1 189 ? -18.846 -22.289 54.106 1.00 52.88 189 TYR A N 1
ATOM 1535 C CA . TYR A 1 189 ? -18.158 -21.668 52.983 1.00 52.88 189 TYR A CA 1
ATOM 1536 C C . TYR A 1 189 ? -17.038 -20.747 53.501 1.00 52.88 189 TYR A C 1
ATOM 1538 O O . TYR A 1 189 ? -17.312 -19.775 54.203 1.00 52.88 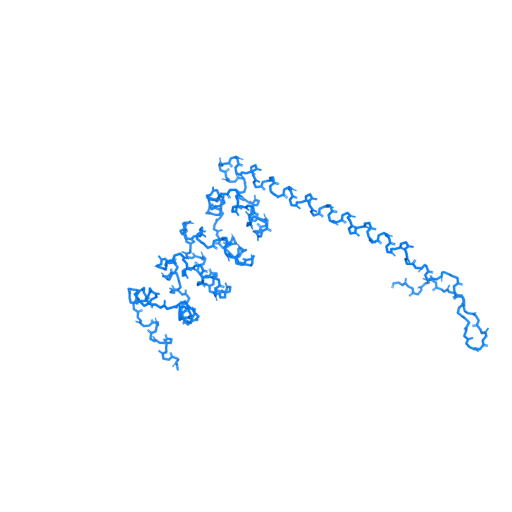189 TYR A O 1
ATOM 1546 N N . ASP A 1 190 ? -15.778 -21.053 53.174 1.00 56.38 190 ASP A N 1
ATOM 1547 C CA . ASP A 1 190 ? -14.622 -20.218 53.518 1.00 56.38 190 ASP A CA 1
ATOM 1548 C C . ASP A 1 190 ? -14.175 -19.399 52.300 1.00 56.38 190 ASP A C 1
ATOM 1550 O O . ASP A 1 190 ? -13.568 -19.905 51.353 1.00 56.38 190 ASP A O 1
ATOM 1554 N N . SER A 1 191 ? -14.466 -18.099 52.339 1.00 49.81 191 SER A N 1
ATOM 1555 C CA . SER A 1 191 ? -14.096 -17.129 51.306 1.00 49.81 191 SER A CA 1
ATOM 1556 C C . SER A 1 191 ? -12.584 -16.879 51.185 1.00 49.81 191 SER A C 1
ATOM 1558 O O . SER A 1 191 ? -12.165 -16.185 50.263 1.00 49.81 191 SER A O 1
ATOM 1560 N N . SER A 1 192 ? -11.753 -17.435 52.074 1.00 54.47 192 SER A N 1
ATOM 1561 C CA . SER A 1 192 ? -10.291 -17.247 52.082 1.00 54.47 192 SER A CA 1
ATOM 1562 C C . SER A 1 192 ? -9.549 -17.982 50.954 1.00 54.47 192 SER A C 1
ATOM 1564 O O . SER A 1 192 ? -8.354 -17.767 50.770 1.00 54.47 192 SER A O 1
ATOM 1566 N N . ILE A 1 193 ? -10.226 -18.874 50.220 1.00 53.19 193 ILE A N 1
ATOM 1567 C CA . ILE A 1 193 ? -9.607 -19.784 49.235 1.00 53.19 193 ILE A CA 1
ATOM 1568 C C . ILE A 1 193 ? -9.572 -19.181 47.816 1.00 53.19 193 ILE A C 1
ATOM 1570 O O . ILE A 1 193 ? -8.854 -19.671 46.947 1.00 53.19 193 ILE A O 1
ATOM 1574 N N . LEU A 1 194 ? -10.304 -18.092 47.569 1.00 43.31 194 LEU A N 1
ATOM 1575 C CA . LEU A 1 194 ? -10.321 -17.400 46.277 1.00 43.31 194 LEU A CA 1
ATOM 1576 C C . LEU A 1 194 ? -9.384 -16.183 46.321 1.00 43.31 194 LEU A C 1
ATOM 1578 O O . LEU A 1 194 ? -9.831 -15.054 46.515 1.00 43.31 194 LEU A O 1
ATOM 1582 N N . VAL A 1 195 ? -8.081 -16.443 46.174 1.00 39.44 195 VAL A N 1
ATOM 1583 C CA . VAL A 1 195 ? -7.036 -15.438 45.893 1.00 39.44 195 VAL A CA 1
ATOM 1584 C C . VAL A 1 195 ? -6.739 -15.421 44.401 1.00 39.44 195 VAL A C 1
ATOM 1586 O O . VAL A 1 195 ? -6.587 -16.525 43.831 1.00 39.44 195 VAL A O 1
#